Protein AF-A0AAC9IL43-F1 (afdb_monomer_lite)

Sequence (237 aa):
MVLDKKISIGHFVYTTIIALLIITFTLVFAFGGNRDAGNQVNVMATGISIILAVIAILMTLVDVAGQRQSIIDIKETADKLMENQKASDEALEKTIETLDFLSNFREEMLASVSEFKDMTEENLKQLLDKEKIEKDDLATVLKEIQSKTTQLDSKLKITPNNIINKSNPNIYKRWIMNNYPDRINGSIELTEFRDRLKQSYSHHIISHFIKFLDRNGFIYEENGIEYVDINSAREFE

pLDDT: mean 76.14, std 12.05, range [34.59, 95.56]

Foldseek 3Di:
DDPPPPCPPVNVVVVVVVVVVVVVVVCCVVPVVPPCSVVVVVVVVVVVVVVVVVVVVVVVVVVVVVVVVVVVVVVVVVVVVVVVVVVVVVVVVVVVVVVVVVVVLVVVLVVLVVVLVVVLVVLVVVQVPDPDRDPVSVVVSVVVNVVVVVVSVVVVPPPCVVVLLPPPLVVLLVVLCVVCVDVPVDWDFPVVVLVVCVVPDDPVNSVSSVVVQVVVVQWDDDPNTITGNSPVSNPDD

Secondary structure (DSSP, 8-state):
--------HHHHHHHHHHHHHHHHHHHHHHHTT-TTHHHHHHHHHHHHHHHHHHHHHHHHHHHHHHHHHHHHHHHHHHHHHHHHHHHHHHHHHHHHHHHHHHHHHHHHHHHHHHHHHHHHHHHHHHHHT-SS--HHHHHHHHHHHHHHHHHHHHHHT--HHHHHHT--HHHHHHHHHHH--S--SS-EEHHHHHHHHHHHS-HHHHHHHHHHHHHTT-EEEETTEEEE-HHHHHH--

Organism: NCBI:txid1178537

Radius of gyration: 43.07 Å; chains: 1; bounding box: 88×58×125 Å

Structure (mmCIF, N/CA/C/O backbone):
data_AF-A0AAC9IL43-F1
#
_entry.id   AF-A0AAC9IL43-F1
#
loop_
_atom_site.group_PDB
_atom_site.id
_atom_site.type_symbol
_atom_site.label_atom_id
_atom_site.label_alt_id
_atom_site.label_comp_id
_atom_site.label_asym_id
_atom_site.label_entity_id
_atom_site.label_seq_id
_atom_site.pdbx_PDB_ins_code
_atom_site.Cartn_x
_atom_site.Cartn_y
_atom_site.Cartn_z
_atom_site.occupancy
_atom_site.B_iso_or_equiv
_atom_site.auth_seq_id
_atom_site.auth_comp_id
_atom_site.auth_asym_id
_atom_site.auth_atom_id
_atom_site.pdbx_PDB_model_num
ATOM 1 N N . MET A 1 1 ? 56.044 9.259 -9.075 1.00 34.59 1 MET A N 1
ATOM 2 C CA . MET A 1 1 ? 56.111 10.565 -9.762 1.00 34.59 1 MET A CA 1
ATOM 3 C C . MET A 1 1 ? 55.205 10.472 -10.981 1.00 34.59 1 MET A C 1
ATOM 5 O O . MET A 1 1 ? 55.636 10.022 -12.030 1.00 34.59 1 MET A O 1
ATOM 9 N N . 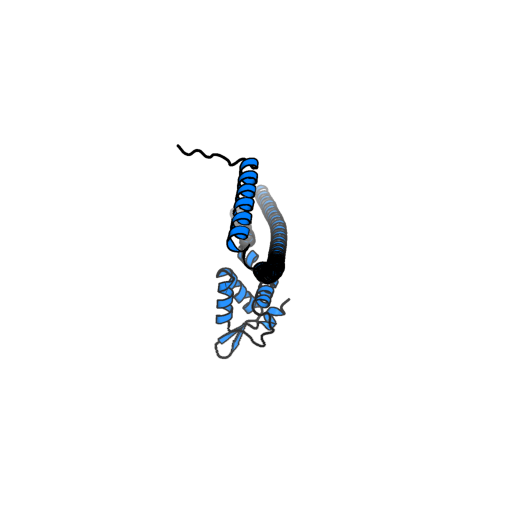VAL A 1 2 ? 53.913 10.741 -10.791 1.00 39.56 2 VAL A N 1
ATOM 10 C CA . VAL A 1 2 ? 52.895 10.645 -11.846 1.00 39.56 2 VAL A CA 1
ATOM 11 C C . VAL A 1 2 ? 52.657 12.071 -12.324 1.00 39.56 2 VAL A C 1
ATOM 13 O O . VAL A 1 2 ? 52.070 12.870 -11.599 1.00 39.56 2 VAL A O 1
ATOM 16 N N . LEU A 1 3 ? 53.213 12.432 -13.484 1.00 43.06 3 LEU A N 1
ATOM 17 C CA . LEU A 1 3 ? 52.884 13.704 -14.122 1.00 43.06 3 LEU A CA 1
ATOM 18 C C . LEU A 1 3 ? 51.519 13.555 -14.788 1.00 43.06 3 LEU A C 1
ATOM 20 O O . LEU A 1 3 ? 51.414 13.130 -15.936 1.00 43.06 3 LEU A O 1
ATOM 24 N N . ASP A 1 4 ? 50.487 13.946 -14.053 1.00 51.12 4 ASP A N 1
ATOM 25 C CA . ASP A 1 4 ? 49.148 14.184 -14.577 1.00 51.12 4 ASP A CA 1
ATOM 26 C C . ASP A 1 4 ? 49.169 15.482 -15.406 1.00 51.12 4 ASP A C 1
ATOM 28 O O . ASP A 1 4 ? 48.757 16.566 -14.980 1.00 51.12 4 ASP A O 1
ATOM 32 N N . LYS A 1 5 ? 49.783 15.416 -16.593 1.00 55.06 5 LYS A N 1
ATOM 33 C CA . LYS A 1 5 ? 49.814 16.543 -17.524 1.00 55.06 5 LYS A CA 1
ATOM 34 C C . LYS A 1 5 ? 48.490 16.552 -18.274 1.00 55.06 5 LYS A C 1
ATOM 36 O O . LYS A 1 5 ? 48.357 15.911 -19.312 1.00 55.06 5 LYS A O 1
ATOM 41 N N . LYS A 1 6 ? 47.518 17.305 -17.747 1.00 62.03 6 LYS A N 1
ATOM 42 C CA . LYS A 1 6 ? 46.296 17.682 -18.470 1.00 62.03 6 LYS A CA 1
ATOM 43 C C . LYS A 1 6 ? 46.703 18.215 -19.845 1.00 62.03 6 LYS A C 1
ATOM 45 O O . LYS A 1 6 ? 47.302 19.287 -19.948 1.00 62.03 6 LYS A O 1
ATOM 50 N N . ILE A 1 7 ? 46.442 17.435 -20.892 1.00 62.16 7 ILE A N 1
ATOM 51 C CA . ILE A 1 7 ? 46.678 17.840 -22.276 1.00 62.16 7 ILE A CA 1
ATOM 52 C C . ILE A 1 7 ? 45.768 19.044 -22.516 1.00 62.16 7 ILE A C 1
ATOM 54 O O . ILE A 1 7 ? 44.550 18.910 -22.595 1.00 62.16 7 ILE A O 1
ATOM 58 N N . SER A 1 8 ? 46.360 20.239 -22.551 1.00 62.44 8 SER A N 1
ATOM 59 C CA . SER A 1 8 ? 45.660 21.460 -22.949 1.00 62.44 8 SER A CA 1
ATOM 60 C C . SER A 1 8 ? 45.003 21.226 -24.310 1.00 62.44 8 SER A C 1
ATOM 62 O O . SER A 1 8 ? 45.629 20.632 -25.189 1.00 62.44 8 SER A O 1
ATOM 64 N N . ILE A 1 9 ? 43.767 21.702 -24.491 1.00 69.44 9 ILE A N 1
ATOM 65 C CA . ILE A 1 9 ? 42.977 21.594 -25.733 1.00 69.44 9 ILE A CA 1
ATOM 66 C C . ILE A 1 9 ? 43.819 21.952 -26.970 1.00 69.44 9 ILE A C 1
ATOM 68 O O . ILE A 1 9 ? 43.694 21.308 -28.009 1.00 69.44 9 ILE A O 1
ATOM 72 N N . GLY A 1 10 ? 44.758 22.897 -26.833 1.00 71.94 10 GLY A N 1
ATOM 73 C CA . GLY A 1 10 ? 45.711 23.241 -27.888 1.00 71.94 10 GLY A CA 1
ATOM 74 C C . GLY A 1 10 ? 46.561 22.056 -28.360 1.00 71.94 10 GLY A C 1
ATOM 75 O O . GLY A 1 10 ? 46.658 21.820 -29.559 1.00 71.94 10 GLY A O 1
ATOM 76 N N . HIS A 1 11 ? 47.129 21.260 -27.450 1.00 79.88 11 HIS A N 1
ATOM 77 C CA . HIS A 1 11 ? 47.933 20.090 -27.816 1.00 79.88 11 HIS A CA 1
ATOM 78 C C . HIS A 1 11 ? 47.101 19.004 -28.506 1.00 79.88 11 HIS A C 1
ATOM 80 O O . HIS A 1 11 ? 47.586 18.407 -29.458 1.00 79.88 11 HIS A O 1
ATOM 86 N N . PHE A 1 12 ? 45.846 18.798 -28.099 1.00 77.62 12 PHE A N 1
ATOM 87 C CA . PHE A 1 12 ? 44.950 17.850 -28.769 1.00 77.62 12 PHE A CA 1
ATOM 88 C C . PHE A 1 12 ? 44.652 18.270 -30.217 1.00 77.62 12 PHE A C 1
ATOM 90 O O . PHE A 1 12 ? 44.729 17.448 -31.132 1.00 77.62 12 PHE A O 1
ATOM 97 N N . VAL A 1 13 ? 44.392 19.562 -30.443 1.00 82.75 13 VAL A N 1
ATOM 98 C CA . VAL A 1 13 ? 44.176 20.117 -31.789 1.00 82.75 13 VAL A CA 1
ATOM 99 C C . VAL A 1 13 ? 45.437 19.977 -32.647 1.00 82.75 13 VAL A C 1
ATOM 101 O O . VAL A 1 13 ? 45.352 19.470 -33.764 1.00 82.75 13 VAL A O 1
ATOM 104 N N . TYR A 1 14 ? 46.617 20.332 -32.124 1.00 84.31 14 TYR A N 1
ATOM 105 C CA . TYR A 1 14 ? 47.880 20.174 -32.857 1.00 84.31 14 TYR A CA 1
ATOM 106 C C . TYR A 1 14 ? 48.180 18.711 -33.199 1.00 84.31 14 TYR A C 1
ATOM 108 O O . TYR A 1 14 ? 48.528 18.412 -34.340 1.00 84.31 14 TYR A O 1
ATOM 116 N N . THR A 1 15 ? 48.004 17.784 -32.253 1.00 84.44 15 THR A N 1
ATOM 117 C CA . THR A 1 15 ? 48.203 16.350 -32.504 1.00 84.44 15 THR A CA 1
ATOM 118 C C . THR A 1 15 ? 47.224 15.821 -33.552 1.00 84.44 15 THR A C 1
ATOM 120 O O . THR A 1 15 ? 47.628 15.044 -34.414 1.00 84.44 15 THR A O 1
ATOM 123 N N . THR A 1 16 ? 45.972 16.287 -33.546 1.00 86.75 16 THR A N 1
ATOM 124 C CA . THR A 1 16 ? 44.961 15.895 -34.541 1.00 86.75 16 THR A CA 1
ATOM 125 C C . THR A 1 16 ? 45.316 16.395 -35.942 1.00 86.75 16 THR A C 1
ATOM 127 O O . THR A 1 16 ? 45.232 15.633 -36.902 1.00 86.75 16 THR A O 1
ATOM 130 N N . ILE A 1 17 ? 45.771 17.646 -36.073 1.00 88.00 17 ILE A N 1
ATOM 131 C CA . ILE A 1 17 ? 46.195 18.219 -37.362 1.00 88.00 17 ILE A CA 1
ATOM 132 C C . ILE A 1 17 ? 47.421 17.478 -37.913 1.00 88.00 17 ILE A C 1
ATOM 134 O O . ILE A 1 17 ? 47.456 17.142 -39.096 1.00 88.00 17 ILE A O 1
ATOM 138 N N . ILE A 1 18 ? 48.410 17.185 -37.062 1.00 87.94 18 ILE A N 1
ATOM 139 C CA . ILE A 1 18 ? 49.612 16.438 -37.459 1.00 87.94 18 ILE A CA 1
ATOM 140 C C . ILE A 1 18 ? 49.242 15.014 -37.893 1.00 87.94 18 ILE A C 1
ATOM 142 O O . ILE A 1 18 ? 49.722 14.548 -38.924 1.00 87.94 18 ILE A O 1
ATOM 146 N N . ALA A 1 19 ? 48.354 14.336 -37.160 1.00 86.94 19 ALA A N 1
ATOM 147 C CA . ALA A 1 19 ? 47.869 13.012 -37.539 1.00 86.94 19 ALA A CA 1
ATOM 148 C C . ALA A 1 19 ? 47.132 13.035 -38.890 1.00 86.94 19 ALA A C 1
ATOM 150 O O . ALA A 1 19 ? 47.386 12.179 -39.734 1.00 86.94 19 ALA A O 1
ATOM 151 N N . LEU A 1 20 ? 46.285 14.042 -39.131 1.00 88.81 20 LEU A N 1
ATOM 152 C CA . LEU A 1 20 ? 45.605 14.234 -40.416 1.00 88.81 20 LEU A CA 1
ATOM 153 C C . LEU A 1 20 ? 46.593 14.429 -41.569 1.00 88.81 20 LEU A C 1
ATOM 155 O O . LEU A 1 20 ? 46.424 13.808 -42.615 1.00 88.81 20 LEU A O 1
ATOM 159 N N . LEU A 1 21 ? 47.634 15.243 -41.376 1.00 88.56 21 LEU A N 1
ATOM 160 C CA . LEU A 1 21 ? 48.686 15.448 -42.376 1.00 88.56 21 LEU A CA 1
ATOM 161 C C . LEU A 1 21 ? 49.473 14.168 -42.672 1.00 88.56 21 LEU A C 1
ATOM 163 O O . LEU A 1 21 ? 49.783 13.896 -43.829 1.00 88.56 21 LEU A O 1
ATOM 167 N N . ILE A 1 22 ? 49.782 13.366 -41.651 1.00 90.06 22 ILE A N 1
ATOM 168 C CA . ILE A 1 22 ? 50.472 12.085 -41.842 1.00 90.06 22 ILE A CA 1
ATOM 169 C C . ILE A 1 22 ? 49.582 11.123 -42.634 1.00 90.06 22 ILE A C 1
ATOM 171 O O . ILE A 1 22 ? 50.043 10.531 -43.606 1.00 90.06 22 ILE A O 1
ATOM 175 N N . ILE A 1 23 ? 48.301 11.009 -42.276 1.00 87.38 23 ILE A N 1
ATOM 176 C CA . ILE A 1 23 ? 47.352 10.116 -42.952 1.00 87.38 23 ILE A CA 1
ATOM 177 C C . ILE A 1 23 ? 47.173 10.510 -44.422 1.00 87.38 23 ILE A C 1
ATOM 179 O O . ILE A 1 23 ? 47.240 9.642 -45.295 1.00 87.38 23 ILE A O 1
ATOM 183 N N . THR A 1 24 ? 46.984 11.799 -44.724 1.00 82.88 24 THR A N 1
ATOM 184 C CA . THR A 1 24 ? 46.846 12.262 -46.115 1.00 82.88 24 THR A CA 1
ATOM 185 C C . THR A 1 24 ? 48.121 12.029 -46.915 1.00 82.88 24 THR A C 1
ATOM 187 O O . THR A 1 24 ? 48.045 11.572 -48.054 1.00 82.88 24 THR A O 1
ATOM 190 N N . PHE A 1 25 ? 49.293 12.250 -46.316 1.00 84.06 25 PHE A N 1
ATOM 191 C CA . PHE A 1 25 ? 50.572 11.978 -46.965 1.00 84.06 25 PHE A CA 1
ATOM 192 C C . PHE A 1 25 ? 50.767 10.482 -47.255 1.00 84.06 25 PHE A C 1
ATOM 194 O O . PHE A 1 25 ? 51.147 10.113 -48.366 1.00 84.06 25 PHE A O 1
ATOM 201 N N . THR A 1 26 ? 50.444 9.604 -46.300 1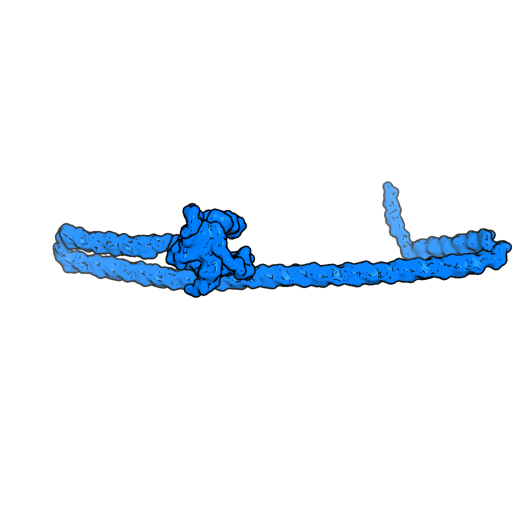.00 82.06 26 THR A N 1
ATOM 202 C CA . THR A 1 26 ? 50.501 8.146 -46.489 1.00 82.06 26 THR A CA 1
ATOM 203 C C . THR A 1 26 ? 49.516 7.669 -47.557 1.00 82.06 26 THR A C 1
ATOM 205 O O . THR A 1 26 ? 49.876 6.823 -48.371 1.00 82.06 26 THR A O 1
ATOM 208 N N . LEU A 1 27 ? 48.304 8.230 -47.608 1.00 77.25 27 LEU A N 1
ATOM 209 C CA . LEU A 1 27 ? 47.310 7.921 -48.641 1.00 77.25 27 LEU A CA 1
ATOM 210 C C . LEU A 1 27 ? 47.798 8.315 -50.039 1.00 77.25 27 LEU A C 1
ATOM 212 O O . LEU A 1 27 ? 47.694 7.515 -50.966 1.00 77.25 27 LEU A O 1
ATOM 216 N N . VAL A 1 28 ? 48.371 9.512 -50.194 1.00 78.56 28 VAL A N 1
ATOM 217 C CA . VAL A 1 28 ? 48.938 9.964 -51.475 1.00 78.56 28 VAL A CA 1
ATOM 218 C C . VAL A 1 28 ? 50.125 9.092 -51.884 1.00 78.56 28 VAL A C 1
ATOM 220 O O . VAL A 1 28 ? 50.226 8.717 -53.048 1.00 78.56 28 VAL A O 1
ATOM 223 N N . PHE A 1 29 ? 50.990 8.711 -50.943 1.00 79.69 29 PHE A N 1
ATOM 224 C CA . PHE A 1 29 ? 52.122 7.830 -51.231 1.00 79.69 29 PHE A CA 1
ATOM 225 C C . PHE A 1 29 ? 51.681 6.412 -51.632 1.00 79.69 29 PHE A C 1
ATOM 227 O O . PHE A 1 29 ? 52.220 5.844 -52.578 1.00 79.69 29 PHE A O 1
ATOM 234 N N . ALA A 1 30 ? 50.683 5.846 -50.949 1.00 77.75 30 ALA A N 1
ATOM 235 C CA . ALA A 1 30 ? 50.203 4.488 -51.201 1.00 77.75 30 ALA A CA 1
ATOM 236 C C . ALA A 1 30 ? 49.324 4.373 -52.460 1.00 77.75 30 ALA A C 1
ATOM 238 O O . ALA A 1 30 ? 49.385 3.365 -53.161 1.00 77.75 30 ALA A O 1
ATOM 239 N N . PHE A 1 31 ? 48.509 5.390 -52.757 1.00 73.69 31 PHE A N 1
ATOM 240 C CA . PHE A 1 31 ? 47.487 5.324 -53.807 1.00 73.69 31 PHE A CA 1
ATOM 241 C C . PHE A 1 31 ? 47.717 6.281 -54.986 1.00 73.69 31 PHE A C 1
ATOM 243 O O . PHE A 1 31 ? 47.075 6.118 -56.022 1.00 73.69 31 PHE A O 1
ATOM 250 N N . GLY A 1 32 ? 48.643 7.241 -54.885 1.00 68.88 32 GLY A N 1
ATOM 251 C CA . GLY A 1 32 ? 48.860 8.287 -55.897 1.00 68.88 32 GLY A CA 1
ATOM 252 C C . GLY A 1 32 ? 49.341 7.788 -57.264 1.00 68.88 32 GLY A C 1
ATOM 253 O O . GLY A 1 32 ? 49.205 8.502 -58.254 1.00 68.88 32 GLY A O 1
ATOM 254 N N . GLY A 1 33 ? 49.864 6.561 -57.344 1.00 70.81 33 GLY A N 1
ATOM 255 C CA . GLY A 1 33 ? 50.275 5.928 -58.603 1.00 70.81 33 GLY A CA 1
ATOM 256 C C . GLY A 1 33 ? 49.175 5.137 -59.324 1.00 70.81 33 GLY A C 1
ATOM 257 O O . GLY A 1 33 ? 49.387 4.711 -60.458 1.00 70.81 33 GLY A O 1
ATOM 258 N N . ASN A 1 34 ? 48.014 4.914 -58.699 1.00 74.62 34 ASN A N 1
ATOM 259 C CA . ASN A 1 34 ? 46.966 4.045 -59.235 1.00 74.62 34 ASN A CA 1
ATOM 260 C C . ASN A 1 34 ? 45.776 4.870 -59.761 1.00 74.62 34 ASN A C 1
ATOM 262 O O . ASN A 1 34 ? 45.069 5.514 -58.985 1.00 74.62 34 ASN A O 1
ATOM 266 N N . ARG A 1 35 ? 45.528 4.829 -61.082 1.00 73.19 35 ARG A N 1
ATOM 267 C CA . ARG A 1 35 ? 44.441 5.587 -61.744 1.00 73.19 35 ARG A CA 1
ATOM 268 C C . ARG A 1 35 ? 43.044 5.227 -61.223 1.00 73.19 35 ARG A C 1
ATOM 270 O O . ARG A 1 35 ? 42.168 6.085 -61.261 1.00 73.19 35 ARG A O 1
ATOM 277 N N . ASP A 1 36 ? 42.855 4.021 -60.686 1.00 76.38 36 ASP A N 1
ATOM 278 C CA . ASP A 1 36 ? 41.554 3.546 -60.195 1.00 76.38 36 ASP A CA 1
ATOM 279 C C . ASP A 1 36 ? 41.341 3.764 -58.689 1.00 76.38 36 ASP A C 1
ATOM 281 O O . ASP A 1 36 ? 40.237 3.550 -58.180 1.00 76.38 36 ASP A O 1
ATOM 285 N N . ALA A 1 37 ? 42.360 4.231 -57.957 1.00 76.00 37 ALA A N 1
ATOM 286 C CA . ALA A 1 37 ? 42.267 4.408 -56.509 1.00 76.00 37 ALA A CA 1
ATOM 287 C C . ALA A 1 37 ? 41.199 5.434 -56.103 1.00 76.00 37 ALA A C 1
ATOM 289 O O . ALA A 1 37 ? 40.466 5.211 -55.143 1.00 76.00 37 ALA A O 1
ATOM 290 N N . GLY A 1 38 ? 41.048 6.525 -56.862 1.00 74.44 38 GLY A N 1
ATOM 291 C CA . GLY A 1 38 ? 40.003 7.521 -56.605 1.00 74.44 38 GLY A CA 1
ATOM 292 C C . GLY A 1 38 ? 38.590 6.940 -56.726 1.00 74.44 38 GLY A C 1
ATOM 293 O O . GLY A 1 38 ? 37.723 7.244 -55.908 1.00 74.44 38 GLY A O 1
ATOM 294 N N . ASN A 1 39 ? 38.371 6.048 -57.696 1.00 78.62 39 ASN A N 1
ATOM 295 C CA . ASN A 1 39 ? 37.077 5.400 -57.892 1.00 78.62 39 ASN A CA 1
ATOM 296 C C . ASN A 1 39 ? 36.778 4.395 -56.764 1.00 78.62 39 ASN A C 1
ATOM 298 O O . ASN A 1 39 ? 35.684 4.394 -56.206 1.00 78.62 39 ASN A O 1
ATOM 302 N N . GLN A 1 40 ? 37.773 3.600 -56.354 1.00 79.19 40 GLN A N 1
ATOM 303 C CA . GLN A 1 40 ? 37.631 2.655 -55.238 1.00 79.19 40 GLN A CA 1
ATOM 304 C C . GLN A 1 40 ? 37.375 3.361 -53.899 1.00 79.19 40 GLN A C 1
ATOM 306 O O . GLN A 1 40 ? 36.522 2.924 -53.128 1.00 79.19 40 GLN A O 1
ATOM 311 N N . VAL A 1 41 ? 38.056 4.481 -53.637 1.00 81.62 41 VAL A N 1
ATOM 312 C CA . VAL A 1 41 ? 37.830 5.293 -52.431 1.00 81.62 41 VAL A CA 1
ATOM 313 C C . VAL A 1 41 ? 36.430 5.908 -52.433 1.00 81.62 41 VAL A C 1
ATOM 315 O O . VAL A 1 41 ? 35.772 5.891 -51.397 1.00 81.62 41 VAL A O 1
ATOM 318 N N . ASN A 1 42 ? 35.932 6.387 -53.577 1.00 80.75 42 ASN A N 1
ATOM 319 C CA . ASN A 1 42 ? 34.582 6.950 -53.672 1.00 80.75 42 ASN A CA 1
ATOM 320 C C . ASN A 1 42 ? 33.486 5.889 -53.431 1.00 80.75 42 ASN A C 1
ATOM 322 O O . ASN A 1 42 ? 32.510 6.131 -52.714 1.00 80.75 42 ASN A O 1
ATOM 326 N N . VAL A 1 43 ? 33.674 4.675 -53.960 1.00 82.94 43 VAL A N 1
ATOM 327 C CA . VAL A 1 43 ? 32.768 3.541 -53.710 1.00 82.94 43 VAL A CA 1
ATOM 328 C C . VAL A 1 43 ? 32.818 3.107 -52.241 1.00 82.94 43 VAL A C 1
ATOM 330 O O . VAL A 1 43 ? 31.768 2.914 -51.628 1.00 82.94 43 VAL A O 1
ATOM 333 N N . MET A 1 44 ? 34.008 3.023 -51.633 1.00 84.69 44 MET A N 1
ATOM 334 C CA . MET A 1 44 ? 34.140 2.729 -50.199 1.00 84.69 44 MET A CA 1
ATOM 335 C C . MET A 1 44 ? 33.516 3.818 -49.320 1.00 84.69 44 MET A C 1
ATOM 337 O O . MET A 1 44 ? 32.827 3.492 -48.357 1.00 84.69 44 MET A O 1
ATOM 341 N N . ALA A 1 45 ? 33.692 5.096 -49.663 1.00 85.44 45 ALA A N 1
ATOM 342 C CA . ALA A 1 45 ? 33.072 6.210 -48.948 1.00 85.44 45 ALA A CA 1
ATOM 343 C C . ALA A 1 45 ? 31.539 6.127 -48.998 1.00 85.44 45 ALA A C 1
ATOM 345 O O . ALA A 1 45 ? 30.874 6.307 -47.977 1.00 85.44 45 ALA A O 1
ATOM 346 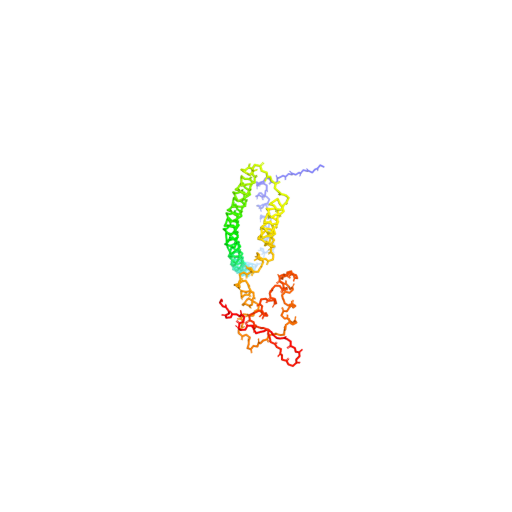N N . THR A 1 46 ? 30.983 5.769 -50.157 1.00 85.31 46 THR A N 1
ATOM 347 C CA . THR A 1 46 ? 29.542 5.536 -50.322 1.00 85.31 46 THR A CA 1
ATOM 348 C C . THR A 1 46 ? 29.070 4.353 -49.467 1.00 85.31 46 THR A C 1
ATOM 350 O O . THR A 1 46 ? 28.067 4.465 -48.764 1.00 85.31 46 THR A O 1
ATOM 353 N N . GLY A 1 47 ? 29.819 3.245 -49.446 1.00 86.12 47 GLY A N 1
ATOM 354 C CA . GLY A 1 47 ? 29.510 2.081 -48.606 1.00 86.12 47 GLY A CA 1
ATOM 355 C C . GLY A 1 47 ? 29.529 2.397 -47.106 1.00 86.12 47 GLY A C 1
ATOM 356 O O . GLY A 1 47 ? 28.594 2.048 -46.387 1.00 86.12 47 GLY A O 1
ATOM 357 N N . ILE A 1 48 ? 30.550 3.120 -46.636 1.00 91.31 48 ILE A N 1
ATOM 358 C CA . ILE A 1 48 ? 30.656 3.557 -45.235 1.00 91.31 48 ILE A CA 1
ATOM 359 C C . ILE A 1 48 ? 29.513 4.518 -44.878 1.00 91.31 48 ILE A C 1
ATOM 361 O O . ILE A 1 48 ? 28.933 4.400 -43.800 1.00 91.31 48 ILE A O 1
ATOM 365 N N . SER A 1 49 ? 29.142 5.432 -45.780 1.00 93.00 49 SER A N 1
ATOM 366 C CA . SER A 1 49 ? 28.034 6.371 -45.562 1.00 93.00 49 SER A CA 1
ATOM 367 C C . SER A 1 49 ? 26.692 5.655 -45.378 1.00 93.00 49 SER A C 1
ATOM 369 O O . SER A 1 49 ? 25.949 5.993 -44.456 1.00 93.00 49 SER A O 1
ATOM 371 N N . ILE A 1 50 ? 26.411 4.623 -46.181 1.00 92.00 50 ILE A N 1
ATOM 372 C CA . ILE A 1 50 ? 25.195 3.808 -46.039 1.00 92.00 50 ILE A CA 1
ATOM 373 C C . ILE A 1 50 ? 25.183 3.089 -44.685 1.00 92.00 50 ILE A C 1
ATOM 375 O O . ILE A 1 50 ? 24.171 3.115 -43.987 1.00 92.00 50 ILE A O 1
ATOM 379 N N . ILE A 1 51 ? 26.305 2.488 -44.280 1.00 93.19 51 ILE A N 1
ATOM 380 C CA . ILE A 1 51 ? 26.405 1.788 -42.991 1.00 93.19 51 ILE A CA 1
ATOM 381 C C . ILE A 1 51 ? 26.163 2.757 -41.826 1.00 93.19 51 ILE A C 1
ATOM 383 O O . ILE A 1 51 ? 25.388 2.448 -40.921 1.00 93.19 51 ILE A O 1
ATOM 387 N N . LEU A 1 52 ? 26.771 3.945 -41.861 1.00 92.12 52 LEU A N 1
ATOM 388 C CA . LEU A 1 52 ? 26.567 4.967 -40.831 1.00 92.12 52 LEU A CA 1
ATOM 389 C C . LEU A 1 52 ? 25.116 5.459 -40.780 1.00 92.12 52 LEU A C 1
ATOM 391 O O . LEU A 1 52 ? 24.579 5.641 -39.689 1.00 92.12 52 LEU A O 1
ATOM 395 N N . ALA A 1 53 ? 24.461 5.621 -41.932 1.00 95.56 53 ALA A N 1
ATOM 396 C CA . ALA A 1 53 ? 23.049 5.988 -41.989 1.00 95.56 53 ALA A CA 1
ATOM 397 C C . ALA A 1 53 ? 22.153 4.912 -41.352 1.00 95.56 53 ALA A C 1
ATOM 399 O O . ALA A 1 53 ? 21.251 5.240 -40.583 1.00 95.56 53 ALA A O 1
ATOM 400 N N . VAL A 1 54 ? 22.429 3.629 -41.607 1.00 95.56 54 VAL A N 1
ATOM 401 C CA . VAL A 1 54 ? 21.693 2.517 -40.984 1.00 95.56 54 VAL A CA 1
ATOM 402 C C . VAL A 1 54 ? 21.894 2.501 -39.469 1.00 95.56 54 VAL A C 1
ATOM 404 O O . VAL A 1 54 ? 20.917 2.380 -38.735 1.00 95.56 54 VAL A O 1
ATOM 407 N N . ILE A 1 55 ? 23.128 2.674 -38.984 1.00 93.94 55 ILE A N 1
ATOM 408 C CA . ILE A 1 55 ? 23.409 2.737 -37.540 1.00 93.94 55 ILE A CA 1
ATOM 409 C C . ILE A 1 55 ? 22.660 3.906 -36.891 1.00 93.94 55 ILE A C 1
ATOM 411 O O . ILE A 1 55 ? 22.067 3.729 -35.830 1.00 93.94 55 ILE A O 1
ATOM 415 N N . ALA A 1 56 ? 22.635 5.076 -37.537 1.00 95.56 56 ALA A N 1
ATOM 416 C CA . ALA A 1 56 ? 21.901 6.232 -37.034 1.00 95.56 56 ALA A CA 1
ATOM 417 C C . ALA A 1 56 ? 20.395 5.943 -36.919 1.00 95.56 56 ALA A C 1
ATOM 419 O O . ALA A 1 56 ? 19.801 6.202 -35.875 1.00 95.56 56 ALA A O 1
ATOM 420 N N . ILE A 1 57 ? 19.789 5.337 -37.947 1.00 94.56 57 ILE A N 1
ATOM 421 C CA . ILE A 1 57 ? 18.373 4.940 -37.913 1.00 94.56 57 ILE A CA 1
ATOM 422 C C . ILE A 1 57 ? 18.123 3.937 -36.778 1.00 94.56 57 ILE A C 1
ATOM 424 O O . ILE A 1 57 ? 17.192 4.117 -35.993 1.00 94.56 57 ILE A O 1
ATOM 428 N N . LEU A 1 58 ? 18.965 2.910 -36.639 1.00 93.06 58 LEU A N 1
ATOM 429 C CA . LEU A 1 58 ? 18.838 1.920 -35.566 1.00 93.06 58 LEU A CA 1
ATOM 430 C C . LEU A 1 58 ? 18.930 2.557 -34.176 1.00 93.06 58 LEU A C 1
ATOM 432 O O . LEU A 1 58 ? 18.113 2.236 -33.317 1.00 93.06 58 LEU A O 1
ATOM 436 N N . MET A 1 59 ? 19.866 3.485 -33.965 1.00 93.19 59 MET A N 1
ATOM 437 C CA . MET A 1 59 ? 19.999 4.200 -32.694 1.00 93.19 59 MET A CA 1
ATOM 438 C C . MET A 1 59 ? 18.726 4.990 -32.371 1.00 93.19 59 MET A C 1
ATOM 440 O O . MET A 1 59 ? 18.187 4.857 -31.277 1.00 93.19 59 MET A O 1
ATOM 444 N N . THR A 1 60 ? 18.167 5.708 -33.351 1.00 94.12 60 THR A N 1
ATOM 445 C CA . THR A 1 60 ? 16.903 6.438 -33.149 1.00 94.12 60 THR A CA 1
ATOM 446 C C . THR A 1 60 ? 15.720 5.514 -32.851 1.00 94.12 60 THR A C 1
ATOM 448 O O . THR A 1 60 ? 14.873 5.853 -32.030 1.00 94.12 60 THR A O 1
ATOM 451 N N . LEU A 1 61 ? 15.658 4.326 -33.463 1.00 91.56 61 LEU A N 1
ATOM 452 C CA . LEU A 1 61 ? 14.607 3.343 -33.184 1.00 91.56 61 LEU A CA 1
ATOM 453 C C . LEU A 1 61 ? 14.721 2.761 -31.772 1.00 91.56 61 LEU A C 1
ATOM 455 O O . LEU A 1 61 ? 13.702 2.609 -31.098 1.00 91.56 61 LEU A O 1
ATOM 459 N N . VAL A 1 62 ? 15.940 2.451 -31.323 1.00 90.69 62 VAL A N 1
ATOM 460 C CA . VAL A 1 62 ? 16.191 1.962 -29.959 1.00 90.69 62 VAL A CA 1
ATOM 461 C C . VAL A 1 62 ? 15.813 3.026 -28.934 1.00 90.69 62 VAL A C 1
ATOM 463 O O . VAL A 1 62 ? 15.122 2.708 -27.969 1.00 90.69 62 VAL A O 1
ATOM 466 N N . ASP A 1 63 ? 16.172 4.287 -29.174 1.00 92.12 63 ASP A N 1
ATOM 467 C CA . ASP A 1 63 ? 15.816 5.389 -28.279 1.00 92.12 63 ASP A CA 1
ATOM 468 C C . ASP A 1 63 ? 14.294 5.587 -28.197 1.00 92.12 63 ASP A C 1
ATOM 470 O O . ASP A 1 63 ? 13.741 5.717 -27.103 1.00 92.12 63 ASP A O 1
ATOM 474 N N . VAL A 1 64 ? 13.587 5.542 -29.333 1.00 89.94 64 VAL A N 1
ATOM 475 C CA . VAL A 1 64 ? 12.116 5.642 -29.366 1.00 89.94 64 VAL A CA 1
ATOM 476 C C . VAL A 1 64 ? 11.459 4.455 -28.653 1.00 89.94 64 VAL A C 1
ATOM 478 O O . VAL A 1 64 ? 10.488 4.637 -27.915 1.00 89.94 64 VAL A O 1
ATOM 481 N N . ALA A 1 65 ? 11.983 3.239 -28.829 1.00 84.38 65 ALA A N 1
ATOM 482 C CA . ALA A 1 65 ? 11.492 2.058 -28.123 1.00 84.38 65 ALA A CA 1
ATOM 483 C C . ALA A 1 65 ? 11.734 2.156 -26.607 1.00 84.38 65 ALA A C 1
ATOM 485 O O . ALA A 1 65 ? 10.829 1.858 -25.826 1.00 84.38 65 ALA A O 1
ATOM 486 N N . GLY A 1 66 ? 12.910 2.638 -26.194 1.00 83.06 66 GLY A N 1
ATOM 487 C CA . GLY A 1 66 ? 13.249 2.885 -24.794 1.00 83.06 66 GLY A CA 1
ATOM 488 C C . GLY A 1 66 ? 12.312 3.902 -24.144 1.00 83.06 66 GLY A C 1
ATOM 489 O O . GLY A 1 66 ? 11.747 3.627 -23.087 1.00 83.06 66 GLY A O 1
ATOM 490 N N . GLN A 1 67 ? 12.051 5.029 -24.815 1.00 84.69 67 GLN A N 1
ATOM 491 C CA . GLN A 1 67 ? 11.090 6.032 -24.338 1.00 84.69 67 GLN A CA 1
ATOM 492 C C . GLN A 1 67 ? 9.678 5.455 -24.194 1.00 84.69 67 GLN A C 1
ATOM 494 O O . GLN A 1 67 ? 9.004 5.708 -23.195 1.00 84.69 67 GLN A O 1
ATOM 499 N N . ARG A 1 68 ? 9.227 4.648 -25.163 1.00 87.94 68 ARG A N 1
ATOM 500 C CA . ARG A 1 68 ? 7.910 4.002 -25.097 1.00 87.94 68 ARG A CA 1
ATOM 501 C C . ARG A 1 68 ? 7.800 3.054 -23.903 1.00 87.94 68 ARG A C 1
ATOM 503 O O . ARG A 1 68 ? 6.763 3.061 -23.245 1.00 87.94 68 ARG A O 1
ATOM 510 N N . GLN A 1 69 ? 8.844 2.277 -23.614 1.00 86.25 69 GLN A N 1
ATOM 511 C CA . GLN A 1 69 ? 8.860 1.391 -22.451 1.00 86.25 69 GLN A CA 1
ATOM 512 C C . GLN A 1 69 ? 8.805 2.189 -21.144 1.00 86.25 69 GLN A C 1
ATOM 514 O O . GLN A 1 69 ? 7.965 1.904 -20.299 1.00 86.25 69 GLN A O 1
ATOM 519 N N . SER A 1 70 ? 9.599 3.256 -21.013 1.00 83.69 70 SER A N 1
ATOM 520 C CA . SER A 1 70 ? 9.553 4.113 -19.822 1.00 83.69 70 SER A CA 1
ATOM 521 C C . SER A 1 70 ? 8.176 4.743 -19.592 1.00 83.69 70 SER A C 1
ATOM 523 O O . SER A 1 70 ? 7.744 4.857 -18.450 1.00 83.69 70 SER A O 1
ATOM 525 N N . ILE A 1 71 ? 7.451 5.123 -20.652 1.00 86.19 71 ILE A N 1
ATOM 526 C CA . ILE A 1 71 ? 6.071 5.626 -20.525 1.00 86.19 71 ILE A CA 1
ATOM 527 C C . ILE A 1 71 ? 5.132 4.540 -19.983 1.00 86.19 71 ILE A C 1
ATOM 529 O O . ILE A 1 71 ? 4.271 4.838 -19.155 1.00 86.19 71 ILE A O 1
ATOM 533 N N . ILE A 1 72 ? 5.285 3.293 -20.436 1.00 91.25 72 ILE A N 1
ATOM 534 C CA . ILE A 1 72 ? 4.482 2.163 -19.952 1.00 91.25 72 ILE A CA 1
ATOM 535 C C . ILE A 1 72 ? 4.767 1.912 -18.468 1.00 91.25 72 ILE A C 1
ATOM 537 O O . ILE A 1 72 ? 3.826 1.832 -17.681 1.00 91.25 72 ILE A O 1
ATOM 541 N N . ASP A 1 73 ? 6.039 1.885 -18.074 1.00 87.62 73 ASP A N 1
ATOM 542 C CA . ASP A 1 73 ? 6.442 1.646 -16.685 1.00 87.62 73 ASP A CA 1
ATOM 543 C C . ASP A 1 73 ? 5.962 2.776 -15.752 1.00 87.62 73 ASP A C 1
ATOM 545 O O . ASP A 1 73 ? 5.484 2.526 -14.642 1.00 87.62 73 ASP A O 1
ATOM 549 N N . ILE A 1 74 ? 6.025 4.035 -16.211 1.00 86.38 74 ILE A N 1
ATOM 550 C CA . ILE A 1 74 ? 5.477 5.192 -15.484 1.00 86.38 74 ILE A CA 1
ATOM 551 C C . ILE A 1 74 ? 3.967 5.053 -15.316 1.00 86.38 74 ILE A C 1
ATOM 553 O O . ILE A 1 74 ? 3.454 5.316 -14.230 1.00 86.38 74 ILE A O 1
ATOM 557 N N . LYS A 1 75 ? 3.254 4.636 -16.367 1.00 89.44 75 LYS A N 1
ATOM 558 C CA . LYS A 1 75 ? 1.805 4.438 -16.304 1.00 89.44 75 LYS A CA 1
ATOM 559 C C . LYS A 1 75 ? 1.440 3.356 -15.288 1.00 89.44 75 LYS A C 1
ATOM 561 O O . LYS A 1 75 ? 0.598 3.599 -14.436 1.00 89.44 75 LYS A O 1
ATOM 566 N N . GLU A 1 76 ? 2.110 2.208 -15.326 1.00 90.38 76 GLU A N 1
ATOM 567 C CA . GLU A 1 76 ? 1.871 1.125 -14.366 1.00 90.38 76 GLU A CA 1
ATOM 568 C C . GLU A 1 76 ? 2.172 1.566 -12.925 1.00 90.38 76 GLU A C 1
ATOM 570 O O . GLU A 1 76 ? 1.427 1.258 -11.995 1.00 90.38 76 GLU A O 1
ATOM 575 N N . THR A 1 77 ? 3.248 2.332 -12.734 1.00 88.12 77 THR A N 1
ATOM 576 C CA . THR A 1 77 ? 3.598 2.886 -11.421 1.00 88.12 77 THR A CA 1
ATOM 577 C C . THR A 1 77 ? 2.552 3.898 -10.946 1.00 88.12 77 THR A C 1
ATOM 579 O O . THR A 1 77 ? 2.188 3.886 -9.772 1.00 88.12 77 THR A O 1
ATOM 582 N N . ALA A 1 78 ? 2.030 4.744 -11.838 1.00 82.75 78 ALA A N 1
ATOM 583 C CA . ALA A 1 78 ? 0.961 5.690 -11.526 1.00 82.75 78 ALA A CA 1
ATOM 584 C C . ALA A 1 78 ? -0.349 4.976 -11.157 1.00 82.75 78 ALA A C 1
ATOM 586 O O . ALA A 1 78 ? -0.980 5.352 -10.170 1.00 82.75 78 ALA A O 1
ATOM 587 N N . ASP A 1 79 ? -0.712 3.916 -11.881 1.00 87.44 79 ASP A N 1
ATOM 588 C CA . ASP A 1 79 ? -1.896 3.104 -11.584 1.00 87.44 79 ASP A CA 1
ATOM 589 C C . ASP A 1 79 ? -1.767 2.436 -10.199 1.00 87.44 79 ASP A C 1
ATOM 591 O O . ASP A 1 79 ? -2.673 2.538 -9.369 1.00 87.44 79 ASP A O 1
ATOM 595 N N . LYS A 1 80 ? -0.598 1.855 -9.883 1.00 87.75 80 LYS A N 1
ATOM 596 C CA . LYS A 1 80 ? -0.296 1.298 -8.548 1.00 87.75 80 LYS A CA 1
ATOM 597 C C . LYS A 1 80 ? -0.326 2.356 -7.444 1.00 87.75 80 LYS A C 1
ATOM 599 O O . LYS A 1 80 ? -0.795 2.093 -6.337 1.00 87.75 80 LYS A O 1
ATOM 604 N N . LEU A 1 81 ? 0.182 3.558 -7.719 1.00 81.62 81 LEU A N 1
ATOM 605 C CA . LEU A 1 81 ? 0.126 4.681 -6.781 1.00 81.62 81 LEU A CA 1
ATOM 606 C C . LEU A 1 81 ? -1.319 5.115 -6.521 1.00 81.62 81 LEU A C 1
ATOM 608 O O . LEU A 1 81 ? -1.672 5.328 -5.365 1.00 81.62 81 LEU A O 1
ATOM 612 N N . MET A 1 82 ? -2.164 5.192 -7.552 1.00 86.31 82 MET A N 1
ATOM 613 C CA . MET A 1 82 ? -3.588 5.501 -7.394 1.00 86.31 82 MET A CA 1
ATOM 614 C C . MET A 1 82 ? -4.328 4.434 -6.582 1.00 86.31 82 MET A C 1
ATOM 616 O O . MET A 1 82 ? -5.154 4.777 -5.737 1.00 86.31 82 MET A O 1
ATOM 620 N N . GLU A 1 83 ? -4.029 3.153 -6.796 1.00 85.94 83 GLU A N 1
ATOM 621 C CA . GLU A 1 83 ? -4.609 2.065 -6.004 1.00 85.94 83 GLU A CA 1
ATOM 622 C C . GLU A 1 83 ? -4.214 2.174 -4.522 1.00 85.94 83 GLU A C 1
ATOM 624 O O . GLU A 1 83 ? -5.075 2.130 -3.640 1.00 85.94 83 GLU A O 1
ATOM 629 N N . ASN A 1 84 ? -2.931 2.421 -4.241 1.00 79.25 84 ASN A N 1
ATOM 630 C CA . ASN A 1 84 ? -2.440 2.641 -2.879 1.00 79.25 84 ASN A CA 1
ATOM 631 C C . ASN A 1 84 ? -3.029 3.902 -2.229 1.00 79.25 84 ASN A C 1
ATOM 633 O O . ASN A 1 84 ? -3.322 3.900 -1.030 1.00 79.25 84 ASN A O 1
ATOM 637 N N . GLN A 1 85 ? -3.217 4.973 -3.005 1.00 76.94 85 GLN A N 1
ATOM 638 C CA . GLN A 1 85 ? -3.872 6.199 -2.549 1.00 76.94 85 GLN A CA 1
ATOM 639 C C . GLN A 1 85 ? -5.311 5.893 -2.122 1.00 76.94 85 GLN A C 1
ATOM 641 O O . GLN A 1 85 ? -5.701 6.217 -1.006 1.00 76.94 85 GLN A O 1
ATOM 646 N N . LYS A 1 86 ? -6.066 5.169 -2.957 1.00 83.00 86 LYS A N 1
ATOM 647 C CA . LYS A 1 86 ? -7.444 4.770 -2.652 1.00 83.00 86 LYS A CA 1
ATOM 648 C C . LYS A 1 86 ? -7.527 3.888 -1.404 1.00 83.00 86 LYS A C 1
ATOM 650 O O . LYS A 1 86 ? -8.391 4.102 -0.561 1.00 83.00 86 LYS A O 1
ATOM 655 N N . ALA A 1 87 ? -6.618 2.924 -1.255 1.00 80.88 87 ALA A N 1
ATOM 656 C CA . ALA A 1 87 ? -6.542 2.101 -0.048 1.00 80.88 87 ALA A CA 1
ATOM 657 C C . ALA A 1 87 ? -6.231 2.936 1.210 1.00 80.88 87 ALA A C 1
ATOM 659 O O . ALA A 1 87 ? -6.764 2.657 2.286 1.00 80.88 87 ALA A O 1
ATOM 660 N N . SER A 1 88 ? -5.399 3.975 1.078 1.00 70.81 88 SER A N 1
ATOM 661 C CA . SER A 1 88 ? -5.096 4.906 2.171 1.00 70.81 88 SER A CA 1
ATOM 662 C C . SER A 1 88 ? -6.304 5.769 2.538 1.00 70.81 88 SER A C 1
ATOM 664 O O . SER A 1 88 ? -6.583 5.933 3.723 1.00 70.81 88 SER A O 1
ATOM 666 N N . ASP A 1 89 ? -7.055 6.256 1.551 1.00 74.50 89 ASP A N 1
ATOM 667 C CA . ASP A 1 89 ? -8.279 7.030 1.778 1.00 74.50 89 ASP A CA 1
ATOM 668 C C . ASP A 1 89 ? -9.350 6.179 2.482 1.00 74.50 89 ASP A C 1
ATOM 670 O O . ASP A 1 89 ? -9.935 6.614 3.472 1.00 74.50 89 ASP A O 1
ATOM 674 N N . GLU A 1 90 ? -9.531 4.921 2.066 1.00 77.75 90 GLU A N 1
ATOM 675 C CA . GLU A 1 90 ? -10.427 3.973 2.747 1.00 77.75 90 GLU A CA 1
ATOM 676 C C . GLU A 1 90 ? -9.983 3.673 4.193 1.00 77.75 90 GLU A C 1
ATOM 678 O O . GLU A 1 90 ? -10.814 3.459 5.081 1.00 77.75 90 GLU A O 1
ATOM 683 N N . ALA A 1 91 ? -8.674 3.628 4.456 1.00 70.75 91 ALA A N 1
ATOM 684 C CA . ALA A 1 91 ? -8.145 3.447 5.807 1.00 70.75 91 ALA A CA 1
ATOM 685 C C . ALA A 1 91 ? -8.362 4.694 6.681 1.00 70.75 91 ALA A C 1
ATOM 687 O O . ALA A 1 91 ? -8.682 4.568 7.868 1.00 70.75 91 ALA A O 1
ATOM 688 N N . LEU A 1 92 ? -8.221 5.890 6.104 1.00 66.31 92 LEU A N 1
ATOM 689 C CA . LEU A 1 92 ? -8.514 7.154 6.778 1.00 66.31 92 LEU A CA 1
ATOM 690 C C . LEU A 1 92 ? -9.998 7.272 7.118 1.00 66.31 92 LEU A C 1
ATOM 692 O O . LEU A 1 92 ? -10.321 7.611 8.253 1.00 66.31 92 LEU A O 1
ATOM 696 N N . GLU A 1 93 ? -10.889 6.918 6.194 1.00 73.88 93 GLU A N 1
ATOM 697 C CA . GLU A 1 93 ? -12.336 6.918 6.426 1.00 73.88 93 GLU A CA 1
ATOM 698 C C . GLU A 1 93 ? -12.711 6.006 7.604 1.00 73.88 93 GLU A C 1
ATOM 700 O O . GLU A 1 93 ? -13.335 6.456 8.564 1.00 73.88 93 GLU A O 1
ATOM 705 N N . LYS A 1 94 ? -12.198 4.767 7.633 1.00 70.56 94 LYS A N 1
ATOM 706 C CA . LYS A 1 94 ? -12.381 3.855 8.780 1.00 70.56 94 LYS A CA 1
ATOM 707 C C . LYS A 1 94 ? -11.814 4.406 10.087 1.00 70.56 94 LYS A C 1
ATOM 709 O O . LYS A 1 94 ? -12.355 4.147 11.162 1.00 70.56 94 LYS A O 1
ATOM 714 N N . THR A 1 95 ? -10.703 5.136 10.017 1.00 64.19 95 THR A N 1
ATOM 715 C CA . THR A 1 95 ? -10.091 5.758 11.199 1.00 64.19 95 THR A CA 1
ATOM 716 C C . THR A 1 95 ? -10.977 6.879 11.739 1.00 64.19 95 THR A C 1
ATOM 718 O O . THR A 1 95 ? -11.150 6.976 12.952 1.00 64.19 95 THR A O 1
ATOM 721 N N . ILE A 1 96 ? -11.581 7.679 10.857 1.00 70.19 96 ILE A N 1
ATOM 722 C CA . ILE A 1 96 ? -12.542 8.726 11.220 1.00 70.19 96 ILE A CA 1
ATOM 723 C C . ILE A 1 96 ? -13.796 8.105 11.844 1.00 70.19 96 ILE A C 1
ATOM 725 O O . ILE A 1 96 ? -14.192 8.529 12.926 1.00 70.19 96 ILE A O 1
ATOM 729 N N . GLU A 1 97 ? -14.365 7.056 11.243 1.00 72.00 97 GLU A N 1
ATOM 730 C CA . GLU A 1 97 ? -15.506 6.324 11.818 1.00 72.00 97 GLU A CA 1
ATOM 731 C C . GLU A 1 97 ? -15.185 5.762 13.213 1.00 72.00 97 GLU A C 1
ATOM 733 O O . GLU A 1 97 ? -15.991 5.845 14.140 1.00 72.00 97 GLU A O 1
ATOM 738 N N . THR A 1 98 ? -13.979 5.214 13.388 1.00 69.38 98 THR A N 1
ATOM 739 C CA . THR A 1 98 ? -13.529 4.675 14.679 1.00 69.38 98 THR A CA 1
ATOM 740 C C . THR A 1 98 ? -13.350 5.780 15.720 1.00 69.38 98 THR A C 1
ATOM 742 O O . THR A 1 98 ? -13.678 5.581 16.890 1.00 69.38 98 THR A O 1
ATOM 745 N N . LEU A 1 99 ? -12.840 6.945 15.314 1.00 63.09 99 LEU A N 1
ATOM 746 C CA . LEU A 1 99 ? -12.700 8.119 16.175 1.00 63.09 99 LEU A CA 1
ATOM 747 C C . LEU A 1 99 ? -14.055 8.667 16.618 1.00 63.09 99 LEU A C 1
ATOM 749 O O . LEU A 1 99 ? -14.215 8.982 17.796 1.00 63.09 99 LEU A O 1
ATOM 753 N N . ASP A 1 100 ? -15.022 8.742 15.706 1.00 71.38 100 ASP A N 1
ATOM 754 C CA . ASP A 1 100 ? -16.379 9.190 16.018 1.00 71.38 100 ASP A CA 1
ATOM 755 C C . ASP A 1 100 ? -17.060 8.225 16.998 1.00 71.38 100 ASP A C 1
ATOM 757 O O . ASP A 1 100 ? -17.576 8.630 18.041 1.00 71.38 100 ASP A O 1
ATOM 761 N N . PHE A 1 101 ? -16.930 6.917 16.755 1.00 75.38 101 PHE A N 1
ATOM 762 C CA . PHE A 1 101 ? -17.379 5.896 17.698 1.00 75.38 101 PHE A CA 1
ATOM 763 C C . PHE A 1 101 ? -16.707 6.028 19.073 1.00 75.38 101 PHE A C 1
ATOM 765 O O . PHE A 1 101 ? -17.389 5.960 20.093 1.00 75.38 101 PHE A O 1
ATOM 772 N N . LEU A 1 102 ? -15.387 6.233 19.126 1.00 68.38 102 LEU A N 1
ATOM 773 C CA . LEU A 1 102 ? -14.654 6.429 20.383 1.00 68.38 102 LEU A CA 1
ATOM 774 C C . LEU A 1 102 ? -15.103 7.690 21.124 1.00 68.38 102 LEU A C 1
ATOM 776 O O . LEU A 1 102 ? -15.163 7.682 22.354 1.00 68.38 102 LEU A O 1
ATOM 780 N N . SER A 1 103 ? -15.415 8.758 20.392 1.00 70.94 103 SER A N 1
ATOM 781 C CA . SER A 1 103 ? -15.942 9.998 20.959 1.00 70.94 103 SER A CA 1
ATOM 782 C C . SER A 1 103 ? -17.310 9.763 21.598 1.00 70.94 103 SER A C 1
ATOM 784 O O . SER A 1 103 ? -17.492 10.066 22.778 1.00 70.94 103 SER A O 1
ATOM 786 N N . ASN A 1 104 ? -18.228 9.127 20.868 1.00 72.88 104 ASN A N 1
ATOM 787 C CA . ASN A 1 104 ? -19.566 8.795 21.362 1.00 72.88 104 ASN A CA 1
ATOM 788 C C . ASN A 1 104 ? -19.503 7.822 22.550 1.00 72.88 104 ASN A C 1
ATOM 790 O O . ASN A 1 104 ? -20.153 8.033 23.570 1.00 72.88 104 ASN A O 1
ATOM 794 N N . PHE A 1 105 ? -18.642 6.803 22.481 1.00 74.88 105 PHE A N 1
ATOM 795 C CA . PHE A 1 105 ? -18.417 5.871 23.586 1.00 74.88 105 PHE A CA 1
ATOM 796 C C . PHE A 1 105 ? -17.867 6.574 24.833 1.00 74.88 105 PHE A C 1
ATOM 798 O O . PHE A 1 105 ? -18.280 6.276 25.954 1.00 74.88 105 PHE A O 1
ATOM 805 N N . ARG A 1 106 ? -16.944 7.528 24.661 1.00 73.06 106 ARG A N 1
ATOM 806 C CA . ARG A 1 106 ? -16.428 8.341 25.767 1.00 73.06 106 ARG A CA 1
ATOM 807 C C . ARG A 1 106 ? -17.542 9.161 26.413 1.00 73.06 106 ARG A C 1
ATOM 809 O O . ARG A 1 106 ? -17.570 9.258 27.637 1.00 73.06 106 ARG A O 1
ATOM 816 N N . GLU A 1 107 ? -18.426 9.754 25.619 1.00 76.44 107 GLU A N 1
ATOM 817 C CA . GLU A 1 107 ? -19.553 10.541 26.120 1.00 76.44 107 GLU A CA 1
ATOM 818 C C . GLU A 1 107 ? -20.558 9.668 26.882 1.00 76.44 107 GLU A C 1
ATOM 820 O O . GLU A 1 107 ? -20.894 9.984 28.024 1.00 76.44 107 GLU A O 1
ATOM 825 N N . GLU A 1 108 ? -20.928 8.509 26.333 1.00 72.88 108 GLU A N 1
ATOM 826 C CA . GLU A 1 108 ? -21.767 7.515 27.017 1.00 72.88 108 GLU A CA 1
ATOM 827 C C . GLU A 1 108 ? -21.128 7.015 28.321 1.00 72.88 108 GLU A C 1
ATOM 829 O O . GLU A 1 108 ? -21.807 6.865 29.340 1.00 72.88 108 GLU A O 1
ATOM 834 N N . MET A 1 109 ? -19.809 6.796 28.328 1.00 74.94 109 MET A N 1
ATOM 835 C CA . MET A 1 109 ? -19.077 6.430 29.539 1.00 74.94 109 MET A CA 1
ATOM 836 C C . MET A 1 109 ? -19.110 7.539 30.589 1.00 74.94 109 MET A C 1
ATOM 838 O O . MET A 1 109 ? -19.346 7.254 31.762 1.00 74.94 109 MET A O 1
ATOM 842 N N . LEU A 1 110 ? -18.873 8.792 30.196 1.00 77.19 110 LEU A N 1
ATOM 843 C CA . LEU A 1 110 ? -18.913 9.927 31.118 1.00 77.19 110 LEU A CA 1
ATOM 844 C C . LEU A 1 110 ? -20.319 10.129 31.690 1.00 77.19 110 LEU A C 1
ATOM 846 O O . LEU A 1 110 ? -20.445 10.339 32.896 1.00 77.19 110 LEU A O 1
ATOM 850 N N . ALA A 1 111 ? -21.357 9.991 30.864 1.00 77.56 111 ALA A N 1
ATOM 851 C CA . ALA A 1 111 ? -22.746 10.030 31.306 1.00 77.56 111 ALA A CA 1
ATOM 852 C C . ALA A 1 111 ? -23.040 8.904 32.309 1.00 77.56 111 ALA A C 1
ATOM 854 O O . ALA A 1 111 ? -23.521 9.170 33.408 1.00 77.56 111 ALA A O 1
ATOM 855 N N . SER A 1 112 ? -22.653 7.663 31.997 1.00 74.31 112 SER A N 1
ATOM 856 C CA . SER A 1 112 ? -22.876 6.521 32.889 1.00 74.31 112 SER A CA 1
ATOM 857 C C . SER A 1 112 ? -22.101 6.625 34.209 1.00 74.31 112 SER A C 1
ATOM 859 O O . SER A 1 112 ? -22.587 6.154 35.237 1.00 74.31 112 SER A O 1
ATOM 861 N N . VAL A 1 113 ? -20.901 7.217 34.203 1.00 79.44 113 VAL A N 1
ATOM 862 C CA . VAL A 1 113 ? -20.119 7.477 35.423 1.00 79.44 113 VAL A CA 1
ATOM 863 C C . VAL A 1 113 ? -20.739 8.613 36.236 1.00 79.44 113 VAL A C 1
ATOM 865 O O . VAL A 1 113 ? -20.770 8.516 37.462 1.00 79.44 113 VAL A O 1
ATOM 868 N N . SER A 1 114 ? -21.253 9.661 35.583 1.00 80.50 114 SER A N 1
ATOM 869 C CA . SER A 1 114 ? -21.968 10.747 36.264 1.00 80.50 114 SER A CA 1
ATOM 870 C C . SER A 1 114 ? -23.241 10.231 36.927 1.00 80.50 114 SER A C 1
ATOM 872 O O . SER A 1 114 ? -23.412 10.433 38.122 1.00 80.50 114 SER A O 1
ATOM 874 N N . GLU A 1 115 ? -24.071 9.468 36.208 1.00 79.62 115 GLU A N 1
ATOM 875 C CA . GLU A 1 115 ? -25.271 8.835 36.770 1.00 79.62 115 GLU A CA 1
ATOM 876 C C . GLU A 1 115 ? -24.932 7.935 37.961 1.00 79.62 115 GLU A C 1
ATOM 878 O O . GLU A 1 115 ? -25.620 7.950 38.980 1.00 79.62 115 GLU A O 1
ATOM 883 N N . PHE A 1 116 ? -23.850 7.156 37.864 1.00 75.31 116 PHE A N 1
ATOM 884 C CA . PHE A 1 116 ? -23.405 6.316 38.971 1.00 75.31 116 PHE A CA 1
ATOM 885 C C . PHE A 1 116 ? -22.965 7.147 40.183 1.00 75.31 116 PHE A C 1
ATOM 887 O O . PHE A 1 116 ? -23.292 6.798 41.320 1.00 75.31 116 PHE A O 1
ATOM 894 N N . LYS A 1 117 ? -22.241 8.248 39.955 1.00 80.12 117 LYS A N 1
ATOM 895 C CA . LYS A 1 117 ? -21.799 9.167 41.007 1.00 80.12 117 LYS A CA 1
ATOM 896 C C . LYS A 1 117 ? -22.990 9.835 41.695 1.00 80.12 117 LYS A C 1
ATOM 898 O O . LYS A 1 117 ? -23.061 9.785 42.919 1.00 80.12 117 LYS A O 1
ATOM 903 N N . ASP A 1 118 ? -23.913 10.407 40.928 1.00 82.06 118 ASP A N 1
ATOM 904 C CA . ASP A 1 118 ? -25.067 11.145 41.451 1.00 82.06 118 ASP A CA 1
ATOM 905 C C . ASP A 1 118 ? -25.983 10.220 42.264 1.00 82.06 118 ASP A C 1
ATOM 907 O O . ASP A 1 118 ? -26.395 10.557 43.371 1.00 82.06 118 ASP A O 1
ATOM 911 N N . MET A 1 119 ? -26.201 8.995 41.782 1.00 73.00 119 MET A N 1
ATOM 912 C CA . MET A 1 119 ? -26.998 7.984 42.481 1.00 73.00 119 MET A CA 1
ATOM 913 C C . MET A 1 119 ? -26.301 7.456 43.744 1.00 73.00 119 MET A C 1
ATOM 915 O O . MET A 1 119 ? -26.945 7.196 44.757 1.00 73.00 119 MET A O 1
ATOM 919 N N . THR A 1 120 ? -24.971 7.318 43.716 1.00 74.69 120 THR A N 1
ATOM 920 C CA . THR A 1 120 ? -24.193 6.958 44.912 1.00 74.69 120 THR A CA 1
ATOM 921 C C . THR A 1 120 ? -24.260 8.071 45.956 1.00 74.69 120 THR A C 1
ATOM 923 O O . THR A 1 120 ? -24.399 7.784 47.144 1.00 74.69 120 THR A O 1
ATOM 926 N N . GLU A 1 121 ? -24.198 9.333 45.527 1.00 78.94 121 GLU A N 1
ATOM 927 C CA . GLU A 1 121 ? -24.345 10.499 46.398 1.00 78.94 121 GLU A CA 1
ATOM 928 C C . GLU A 1 121 ? -25.755 10.584 47.002 1.00 78.94 121 GLU A C 1
ATOM 930 O O . GLU A 1 121 ? -25.890 10.835 48.200 1.00 78.94 121 GLU A O 1
ATOM 935 N N . GLU A 1 122 ? -26.799 10.322 46.213 1.00 80.06 122 GLU A N 1
ATOM 936 C CA . GLU A 1 122 ? -28.190 10.292 46.676 1.00 80.06 122 GLU A CA 1
ATOM 937 C C . GLU A 1 122 ? -28.429 9.170 47.696 1.00 80.06 122 GLU A C 1
ATOM 939 O O . GLU A 1 122 ? -28.957 9.422 48.782 1.00 80.06 122 GLU A O 1
ATOM 944 N N . ASN A 1 123 ? -27.941 7.960 47.415 1.00 76.44 123 ASN A N 1
ATOM 945 C CA . ASN A 1 123 ? -28.032 6.826 48.337 1.00 76.44 123 ASN A CA 1
ATOM 946 C C . ASN A 1 123 ? -27.256 7.073 49.643 1.00 76.44 123 ASN A C 1
ATOM 948 O O . ASN A 1 123 ? -27.717 6.701 50.723 1.00 76.44 123 ASN A O 1
ATOM 952 N N . LEU A 1 124 ? -26.093 7.734 49.579 1.00 74.88 124 LEU A N 1
ATOM 953 C CA . LEU A 1 124 ? -25.333 8.140 50.767 1.00 74.88 124 LEU A CA 1
ATOM 954 C C . LEU A 1 124 ? -26.063 9.209 51.586 1.00 74.88 124 LEU A C 1
ATOM 956 O O . LEU A 1 124 ? -26.081 9.113 52.812 1.00 74.88 124 LEU A O 1
ATOM 960 N N . LYS A 1 125 ? -26.689 10.198 50.937 1.00 78.94 125 LYS A N 1
ATOM 961 C CA . LYS A 1 125 ? -27.501 11.218 51.620 1.00 78.94 125 LYS A CA 1
ATOM 962 C C . LYS A 1 125 ? -28.709 10.601 52.322 1.00 78.94 125 LYS A C 1
ATOM 964 O O . LYS A 1 125 ? -28.933 10.906 53.487 1.00 78.94 125 LYS A O 1
ATOM 969 N N . GLN A 1 126 ? -29.419 9.674 51.676 1.00 73.88 126 GLN A N 1
ATOM 970 C CA . GLN A 1 126 ? -30.547 8.963 52.294 1.00 73.88 126 GLN A CA 1
ATOM 971 C C . GLN A 1 126 ? -30.137 8.142 53.528 1.00 73.88 126 GLN A C 1
ATOM 973 O O . GLN A 1 126 ? -30.918 8.012 54.470 1.00 73.88 126 GLN A O 1
ATOM 978 N N . LEU A 1 127 ? -28.916 7.598 53.544 1.00 69.12 127 LEU A N 1
ATOM 979 C CA . LEU A 1 127 ? -28.373 6.906 54.715 1.00 69.12 127 LEU A CA 1
ATOM 980 C C . LEU A 1 127 ? -27.934 7.868 55.827 1.00 69.12 127 LEU A C 1
ATOM 982 O O . LEU A 1 127 ? -28.081 7.533 56.999 1.00 69.12 127 LEU A O 1
ATOM 986 N N . LEU A 1 128 ? -27.398 9.039 55.475 1.00 69.25 128 LEU A N 1
ATOM 987 C CA . LEU A 1 128 ? -26.948 10.059 56.430 1.00 69.25 128 LEU A CA 1
ATOM 988 C C . LEU A 1 128 ? -28.109 10.816 57.095 1.00 69.25 128 LEU A C 1
ATOM 990 O O . LEU A 1 128 ? -27.970 11.218 58.247 1.00 69.25 128 LEU A O 1
ATOM 994 N N . ASP A 1 129 ? -29.248 10.966 56.412 1.00 70.19 129 ASP A N 1
ATOM 995 C CA . ASP A 1 129 ? -30.464 11.594 56.959 1.00 70.19 129 ASP A CA 1
ATOM 996 C C . ASP A 1 129 ? -31.243 10.683 57.933 1.00 70.19 129 ASP A C 1
ATOM 998 O O . ASP A 1 129 ? -32.153 11.142 58.628 1.00 70.19 129 ASP A O 1
ATOM 1002 N N . LYS A 1 130 ? -30.895 9.391 58.037 1.00 65.12 130 LYS A N 1
ATOM 1003 C CA . LYS A 1 130 ? -31.496 8.468 59.013 1.00 65.12 130 LYS A CA 1
ATOM 1004 C C . LYS A 1 130 ? -30.763 8.539 60.359 1.00 65.12 130 LYS A C 1
ATOM 1006 O O . LYS A 1 130 ? -29.607 8.150 60.481 1.00 65.12 130 LYS A O 1
ATOM 1011 N N . GLU A 1 131 ? -31.483 8.942 61.408 1.00 53.84 131 GLU A N 1
ATOM 1012 C CA . GLU A 1 131 ? -30.974 9.115 62.786 1.00 53.84 131 GLU A CA 1
ATOM 1013 C C . GLU A 1 131 ? -30.450 7.805 63.432 1.00 53.84 131 GLU A C 1
ATOM 1015 O O . GLU A 1 131 ? -29.628 7.828 64.350 1.00 53.84 131 GLU A O 1
ATOM 1020 N N . LYS A 1 132 ? -30.880 6.641 62.921 1.00 58.16 132 LYS A N 1
ATOM 1021 C CA . LYS A 1 132 ? -30.331 5.311 63.224 1.00 58.16 132 LYS A CA 1
ATOM 1022 C C . LYS A 1 132 ? -30.215 4.496 61.940 1.00 58.16 132 LYS A C 1
ATOM 1024 O O . LYS A 1 132 ? -31.222 4.165 61.323 1.00 58.16 132 LYS A O 1
ATOM 1029 N N . ILE A 1 133 ? -28.991 4.127 61.582 1.00 61.78 133 ILE A N 1
ATOM 1030 C CA . ILE A 1 133 ? -28.714 3.243 60.447 1.00 61.78 133 ILE A CA 1
ATOM 1031 C C . ILE A 1 133 ? -28.818 1.794 60.936 1.00 61.78 133 ILE A C 1
ATOM 1033 O O . ILE A 1 133 ? -27.962 1.322 61.690 1.00 61.78 133 ILE A O 1
ATOM 1037 N N . GLU A 1 134 ? -29.871 1.082 60.535 1.00 68.31 134 GLU A N 1
ATOM 1038 C CA . GLU A 1 134 ? -29.986 -0.355 60.789 1.00 68.31 134 GLU A CA 1
ATOM 1039 C C . GLU A 1 134 ? -29.114 -1.164 59.814 1.00 68.31 134 GLU A C 1
ATOM 1041 O O . GLU A 1 134 ? -28.876 -0.776 58.669 1.00 68.31 134 GLU A O 1
ATOM 1046 N N . LYS A 1 135 ? -28.627 -2.330 60.263 1.00 66.44 135 LYS A N 1
ATOM 1047 C CA . LYS A 1 135 ? -27.792 -3.226 59.438 1.00 66.44 135 LYS A CA 1
ATOM 1048 C C . LYS A 1 135 ? -28.482 -3.664 58.141 1.00 66.44 135 LYS A C 1
ATOM 1050 O O . LYS A 1 135 ? -27.786 -3.936 57.166 1.00 66.44 135 LYS A O 1
ATOM 1055 N N . ASP A 1 136 ? -29.809 -3.740 58.145 1.00 70.88 136 ASP A N 1
ATOM 1056 C CA . ASP A 1 136 ? -30.6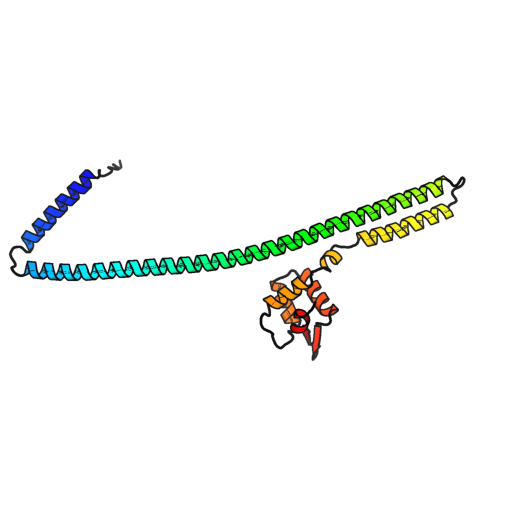10 -4.185 57.001 1.00 70.88 136 ASP A CA 1
ATOM 1057 C C . ASP A 1 136 ? -30.724 -3.094 55.917 1.00 70.88 136 ASP A C 1
ATOM 1059 O O . ASP A 1 136 ? -30.604 -3.379 54.724 1.00 70.88 136 ASP A O 1
ATOM 1063 N N . ASP A 1 137 ? -30.805 -1.821 56.322 1.00 66.94 137 ASP A N 1
ATOM 1064 C CA . ASP A 1 137 ? -30.728 -0.663 55.418 1.00 66.94 137 ASP A CA 1
ATOM 1065 C C . ASP A 1 137 ? -29.354 -0.583 54.735 1.00 66.94 137 ASP A C 1
ATOM 1067 O O . ASP A 1 137 ? -29.253 -0.403 53.519 1.00 66.94 137 ASP A O 1
ATOM 1071 N N . LEU A 1 138 ? -28.278 -0.794 55.503 1.00 65.69 138 LEU A N 1
ATOM 1072 C CA . LEU A 1 138 ? -26.915 -0.804 54.971 1.00 65.69 138 LEU A CA 1
ATOM 1073 C C . LEU A 1 138 ? -26.700 -1.964 53.984 1.00 65.69 138 LEU A C 1
ATOM 1075 O O . LEU A 1 138 ? -26.066 -1.784 52.945 1.00 65.69 138 LEU A O 1
ATOM 1079 N N . ALA A 1 139 ? -27.245 -3.146 54.290 1.00 72.56 139 ALA A N 1
ATOM 1080 C CA . ALA A 1 139 ? -27.179 -4.316 53.417 1.00 72.56 139 ALA A CA 1
ATOM 1081 C C . ALA A 1 139 ? -27.957 -4.104 52.110 1.00 72.56 139 ALA A C 1
ATOM 1083 O O . ALA A 1 139 ? -27.501 -4.543 51.053 1.00 72.56 139 ALA A O 1
ATOM 1084 N N . THR A 1 140 ? -29.088 -3.399 52.164 1.00 76.44 140 THR A N 1
ATOM 1085 C CA . THR A 1 140 ? -29.907 -3.076 50.987 1.00 76.44 140 THR A CA 1
ATOM 1086 C C . THR A 1 140 ? -29.173 -2.119 50.049 1.00 76.44 140 THR A C 1
ATOM 1088 O O . THR A 1 140 ? -29.036 -2.417 48.861 1.00 76.44 140 THR A O 1
ATOM 1091 N N . VAL A 1 141 ? -28.586 -1.042 50.584 1.00 73.00 141 VAL A N 1
ATOM 1092 C CA . VAL A 1 141 ? -27.803 -0.081 49.787 1.00 73.00 141 VAL A CA 1
ATOM 1093 C C . VAL A 1 141 ? -26.534 -0.720 49.210 1.00 73.00 141 VAL A C 1
ATOM 1095 O O . VAL A 1 141 ? -26.222 -0.522 48.036 1.00 73.00 141 VAL A O 1
ATOM 1098 N N . LEU A 1 142 ? -25.831 -1.562 49.976 1.00 74.56 142 LEU A N 1
ATOM 1099 C CA . LEU A 1 142 ? -24.690 -2.336 49.464 1.00 74.56 142 LEU A CA 1
ATOM 1100 C C . LEU A 1 142 ? -25.094 -3.260 48.313 1.00 74.56 142 LEU A C 1
ATOM 1102 O O . LEU A 1 142 ? -24.366 -3.368 47.327 1.00 74.56 142 LEU A O 1
ATOM 1106 N N . LYS A 1 143 ? -26.261 -3.901 48.407 1.00 80.56 143 LYS A N 1
ATOM 1107 C CA . LYS A 1 143 ? -26.771 -4.804 47.370 1.00 80.56 143 LYS A CA 1
ATOM 1108 C C . LYS A 1 143 ? -27.163 -4.051 46.097 1.00 80.56 143 LYS A C 1
ATOM 1110 O O . LYS A 1 143 ? -26.896 -4.549 45.004 1.00 80.56 143 LYS A O 1
ATOM 1115 N N . GLU A 1 144 ? -27.731 -2.851 46.214 1.00 77.75 144 GLU A N 1
ATOM 1116 C CA . GLU A 1 144 ? -28.017 -1.981 45.065 1.00 77.75 144 GLU A CA 1
ATOM 1117 C C . GLU A 1 144 ? -26.746 -1.461 44.392 1.00 77.75 144 GLU A C 1
ATOM 1119 O O . GLU A 1 144 ? -26.618 -1.558 43.168 1.00 77.75 144 GLU A O 1
ATOM 1124 N N . ILE A 1 145 ? -25.776 -0.987 45.179 1.00 75.25 145 ILE A N 1
ATOM 1125 C CA . ILE A 1 145 ? -24.474 -0.541 44.669 1.00 75.25 145 ILE A CA 1
ATOM 1126 C C . ILE A 1 145 ? -23.761 -1.703 43.975 1.00 75.25 145 ILE A C 1
ATOM 1128 O O . ILE A 1 145 ? -23.245 -1.535 42.873 1.00 75.25 145 ILE A O 1
ATOM 1132 N N . GLN A 1 146 ? -23.765 -2.902 44.558 1.00 79.62 146 GLN A N 1
ATOM 1133 C CA . GLN A 1 146 ? -23.097 -4.074 43.991 1.00 79.62 146 GLN A CA 1
ATOM 1134 C C . GLN A 1 146 ? -23.796 -4.583 42.719 1.00 79.62 146 GLN A C 1
ATOM 1136 O O . GLN A 1 146 ? -23.131 -4.897 41.729 1.00 79.62 146 GLN A O 1
ATOM 1141 N N . SER A 1 147 ? -25.132 -4.590 42.697 1.00 78.25 147 SER A N 1
ATOM 1142 C CA . SER A 1 147 ? -25.944 -4.885 41.507 1.00 78.25 147 SER A CA 1
ATOM 1143 C C . SER A 1 147 ? -25.609 -3.937 40.351 1.00 78.25 147 SER A C 1
ATOM 1145 O O . SER A 1 147 ? -25.280 -4.376 39.247 1.00 78.25 147 SER A O 1
ATOM 1147 N N . LYS A 1 148 ? -25.596 -2.627 40.612 1.00 69.12 148 LYS A N 1
ATOM 1148 C CA . LYS A 1 148 ? -25.339 -1.615 39.581 1.00 69.12 148 LYS A CA 1
ATOM 1149 C C . LYS A 1 148 ? -23.869 -1.502 39.199 1.00 69.12 148 LYS A C 1
ATOM 1151 O O . LYS A 1 148 ? -23.581 -1.266 38.034 1.00 69.12 148 LYS A O 1
ATOM 1156 N N . THR A 1 149 ? -22.943 -1.773 40.117 1.00 73.50 149 THR A N 1
ATOM 1157 C CA . THR A 1 149 ? -21.517 -1.937 39.792 1.00 73.50 149 THR A CA 1
ATOM 1158 C C . THR A 1 149 ? -21.328 -3.112 38.839 1.00 73.50 149 THR A C 1
ATOM 1160 O O . THR A 1 149 ? -20.554 -3.007 37.901 1.00 73.50 149 THR A O 1
ATOM 1163 N N . THR A 1 150 ? -22.089 -4.197 39.005 1.00 74.81 150 THR A N 1
ATOM 1164 C CA . THR A 1 150 ? -22.069 -5.333 38.069 1.00 74.81 150 THR A CA 1
ATOM 1165 C C . THR A 1 150 ? -22.655 -4.952 36.704 1.00 74.81 150 THR A C 1
ATOM 1167 O O . THR A 1 150 ? -22.136 -5.373 35.673 1.00 74.81 150 THR A O 1
ATOM 1170 N N . GLN A 1 151 ? -23.698 -4.113 36.666 1.00 71.00 151 GLN A N 1
ATOM 1171 C CA . GLN A 1 151 ? -24.243 -3.577 35.412 1.00 71.00 151 GLN A CA 1
ATOM 1172 C C . GLN A 1 151 ? -23.257 -2.633 34.713 1.00 71.00 151 GLN A C 1
ATOM 1174 O O . GLN A 1 151 ? -23.051 -2.757 33.507 1.00 71.00 151 GLN A O 1
ATOM 1179 N N . LEU A 1 152 ? -22.605 -1.738 35.453 1.00 66.94 152 LEU A N 1
ATOM 1180 C CA . LEU A 1 152 ? -21.564 -0.858 34.932 1.00 66.94 152 LEU A CA 1
ATOM 1181 C C . LEU A 1 152 ? -20.368 -1.677 34.440 1.00 66.94 152 LEU A C 1
ATOM 1183 O O . LEU A 1 152 ? -19.942 -1.498 33.311 1.00 66.94 152 LEU A O 1
ATOM 1187 N N . ASP A 1 153 ? -19.905 -2.656 35.216 1.00 65.44 153 ASP A N 1
ATOM 1188 C CA . ASP A 1 153 ? -18.833 -3.572 34.823 1.00 65.44 153 ASP A CA 1
ATOM 1189 C C . ASP A 1 153 ? -19.221 -4.398 33.586 1.00 65.44 153 ASP A C 1
ATOM 1191 O O . ASP A 1 153 ? -18.378 -4.654 32.740 1.00 65.44 153 ASP A O 1
ATOM 1195 N N . SER A 1 154 ? -20.499 -4.746 33.396 1.00 65.31 154 SER A N 1
ATOM 1196 C CA . SER A 1 154 ? -20.977 -5.396 32.164 1.00 65.31 154 SER A CA 1
ATOM 1197 C C . SER A 1 154 ? -21.006 -4.458 30.948 1.00 65.31 154 SER A C 1
ATOM 1199 O O . SER A 1 154 ? -20.685 -4.889 29.841 1.00 65.31 154 SER A O 1
ATOM 1201 N N . LYS A 1 155 ? -21.319 -3.170 31.152 1.00 62.22 155 LYS A N 1
ATOM 1202 C CA . LYS A 1 155 ? -21.242 -2.122 30.121 1.00 62.22 155 LYS A CA 1
ATOM 1203 C C . LYS A 1 155 ? -19.791 -1.734 29.800 1.00 62.22 155 LYS A C 1
ATOM 1205 O O . LYS A 1 155 ? -19.484 -1.406 28.664 1.00 62.22 155 LYS A O 1
ATOM 1210 N N . LEU A 1 156 ? -18.881 -1.823 30.768 1.00 58.88 156 LEU A N 1
ATOM 1211 C CA . LEU A 1 156 ? -17.441 -1.599 30.594 1.00 58.88 156 LEU A CA 1
ATOM 1212 C C . LEU A 1 156 ? -16.730 -2.832 30.015 1.00 58.88 156 LEU A C 1
ATOM 1214 O O . LEU A 1 156 ? -15.791 -2.699 29.237 1.00 58.88 156 LEU A O 1
ATOM 1218 N N . LYS A 1 157 ? -17.227 -4.040 30.314 1.00 55.12 157 LYS A N 1
ATOM 1219 C CA . LYS A 1 157 ? -16.860 -5.314 29.669 1.00 55.12 157 LYS A CA 1
ATOM 1220 C C . LYS A 1 157 ? -17.461 -5.480 28.279 1.00 55.12 157 LYS A C 1
ATOM 1222 O O . LYS A 1 157 ? -17.419 -6.594 27.740 1.00 55.12 157 LYS A O 1
ATOM 1227 N N . ILE A 1 158 ? -17.919 -4.397 27.645 1.00 51.19 158 ILE A N 1
ATOM 1228 C CA . ILE A 1 158 ? -17.901 -4.298 26.184 1.00 51.19 158 ILE A CA 1
ATOM 1229 C C . ILE A 1 158 ? -16.431 -4.434 25.768 1.00 51.19 158 ILE A C 1
ATOM 1231 O O . ILE A 1 158 ? -15.667 -3.494 25.594 1.00 51.19 158 ILE A O 1
ATOM 1235 N N . THR A 1 159 ? -16.028 -5.695 25.703 1.00 42.03 159 THR A N 1
ATOM 1236 C CA . THR A 1 159 ? -14.741 -6.192 25.266 1.00 42.03 159 THR A CA 1
ATOM 1237 C C . THR A 1 159 ? -14.552 -5.674 23.842 1.00 42.03 159 THR A C 1
ATOM 1239 O O . THR A 1 159 ? -15.541 -5.595 23.102 1.00 42.03 159 THR A O 1
ATOM 1242 N N . PRO A 1 160 ? -13.317 -5.423 23.378 1.00 45.09 160 PRO A N 1
ATOM 1243 C CA . PRO A 1 160 ? -13.053 -5.173 21.962 1.00 45.09 160 PRO A CA 1
ATOM 1244 C C . PRO A 1 160 ? -13.669 -6.218 21.016 1.00 45.09 160 PRO A C 1
ATOM 1246 O O . PRO A 1 160 ? -13.846 -5.934 19.845 1.00 45.09 160 PRO A O 1
ATOM 1249 N N . ASN A 1 161 ? -14.125 -7.376 21.499 1.00 39.50 161 ASN A N 1
ATOM 1250 C CA . ASN A 1 161 ? -14.964 -8.302 20.737 1.00 39.50 161 ASN A CA 1
ATOM 1251 C C . ASN A 1 161 ? -16.262 -7.692 20.177 1.00 39.50 161 ASN A C 1
ATOM 1253 O O . ASN A 1 161 ? -16.685 -8.128 19.113 1.00 39.50 161 ASN A O 1
ATOM 1257 N N . ASN A 1 162 ? -16.891 -6.699 20.819 1.00 41.38 162 ASN A N 1
ATOM 1258 C CA . ASN A 1 162 ? -18.029 -5.994 20.206 1.00 41.38 162 ASN A CA 1
ATOM 1259 C C . ASN A 1 162 ? -17.588 -4.881 19.240 1.00 41.38 162 ASN A C 1
ATOM 1261 O O . ASN A 1 162 ? -18.306 -4.577 18.290 1.00 41.38 162 ASN A O 1
ATOM 1265 N N . ILE A 1 163 ? -16.379 -4.348 19.436 1.00 44.84 163 ILE A N 1
ATOM 1266 C CA . ILE A 1 163 ? -15.698 -3.436 18.505 1.00 44.84 163 ILE A CA 1
ATOM 1267 C C . ILE A 1 163 ? -15.274 -4.203 17.230 1.00 44.84 163 ILE A C 1
ATOM 1269 O O . ILE A 1 163 ? -15.310 -3.651 16.137 1.00 44.84 163 ILE A O 1
ATOM 1273 N N . ILE A 1 164 ? -14.980 -5.505 17.342 1.00 43.19 164 ILE A N 1
ATOM 1274 C CA . ILE A 1 164 ? -14.679 -6.419 16.225 1.00 43.19 164 ILE A CA 1
ATOM 1275 C C . ILE A 1 164 ? -15.964 -7.016 15.610 1.00 43.19 164 ILE A C 1
ATOM 1277 O O . ILE A 1 164 ? -15.994 -7.260 14.406 1.00 43.19 164 ILE A O 1
ATOM 1281 N N . ASN A 1 165 ? -17.054 -7.180 16.382 1.00 42.09 165 ASN A N 1
ATOM 1282 C CA . ASN A 1 165 ? -18.364 -7.615 15.855 1.00 42.09 165 ASN A CA 1
ATOM 1283 C C . ASN A 1 165 ? -19.023 -6.599 14.917 1.00 42.09 165 ASN A C 1
ATOM 1285 O O . ASN A 1 165 ? -19.834 -6.998 14.086 1.00 42.09 165 ASN A O 1
ATOM 1289 N N . LYS A 1 166 ? -18.650 -5.317 14.989 1.00 45.88 166 LYS A N 1
ATOM 1290 C CA . LYS A 1 166 ? -18.909 -4.343 13.919 1.00 45.88 166 LYS A CA 1
ATOM 1291 C C . LYS A 1 166 ? -17.784 -4.354 12.879 1.00 45.88 166 LYS A C 1
ATOM 1293 O O . LYS A 1 166 ? -17.370 -3.313 12.380 1.00 45.88 166 LYS A O 1
ATOM 1298 N N . SER A 1 167 ? -17.280 -5.530 12.508 1.00 53.12 167 SER A N 1
ATOM 1299 C CA . SER A 1 167 ? -16.619 -5.652 11.215 1.00 53.12 167 SER A CA 1
ATOM 1300 C C . SER A 1 167 ? -17.652 -5.276 10.169 1.00 53.12 167 SER A C 1
ATOM 1302 O O . SER A 1 167 ? -18.595 -6.030 9.936 1.00 53.12 167 SER A O 1
ATOM 1304 N N . ASN A 1 168 ? -17.481 -4.090 9.592 1.00 58.28 168 ASN A N 1
ATOM 1305 C CA . ASN A 1 168 ? -18.292 -3.572 8.507 1.00 58.28 168 ASN A CA 1
ATOM 1306 C C . ASN A 1 168 ? -18.525 -4.719 7.495 1.00 58.28 168 ASN A C 1
ATOM 1308 O O . ASN A 1 168 ? -17.536 -5.213 6.942 1.00 58.28 168 ASN A O 1
ATOM 1312 N N . PRO A 1 169 ? -19.772 -5.192 7.284 1.00 62.97 169 PRO A N 1
ATOM 1313 C CA . PRO A 1 169 ? -20.085 -6.289 6.360 1.00 62.97 169 PRO A CA 1
ATOM 1314 C C . PRO A 1 169 ? -19.469 -6.069 4.974 1.00 62.97 169 PRO A C 1
ATOM 1316 O O . PRO A 1 169 ? -19.072 -7.016 4.292 1.00 62.97 169 PRO A O 1
ATOM 1319 N N . ASN A 1 170 ? -19.260 -4.799 4.611 1.00 65.94 170 ASN A N 1
ATOM 1320 C CA . ASN A 1 170 ? -18.578 -4.392 3.393 1.00 65.94 170 ASN A CA 1
ATOM 1321 C C . ASN A 1 170 ? -17.126 -4.880 3.291 1.00 65.94 170 ASN A C 1
ATOM 1323 O O . ASN A 1 170 ? -16.647 -5.070 2.180 1.00 65.94 170 ASN A O 1
ATOM 1327 N N . ILE A 1 171 ? -16.409 -5.116 4.396 1.00 70.62 171 ILE A N 1
ATOM 1328 C CA . ILE A 1 171 ? -15.042 -5.669 4.376 1.00 70.62 171 ILE A CA 1
ATOM 1329 C C . ILE A 1 171 ? -15.071 -7.120 3.890 1.00 70.62 171 ILE A C 1
ATOM 1331 O O . ILE A 1 171 ? -14.269 -7.505 3.040 1.00 70.62 171 ILE A O 1
ATOM 1335 N N . TYR A 1 172 ? -16.020 -7.908 4.392 1.00 75.75 172 TYR A N 1
ATOM 1336 C CA . TYR A 1 172 ? -16.204 -9.305 4.007 1.00 75.75 172 TYR A CA 1
ATOM 1337 C C . TYR A 1 172 ? -16.701 -9.427 2.575 1.00 75.75 172 TYR A C 1
ATOM 1339 O O . TYR A 1 172 ? -16.123 -10.170 1.781 1.00 75.75 172 TYR A O 1
ATOM 1347 N N . LYS A 1 173 ? -17.680 -8.598 2.213 1.00 77.69 173 LYS A N 1
ATOM 1348 C CA . LYS A 1 173 ? -18.181 -8.466 0.846 1.00 77.69 173 LYS A CA 1
ATOM 1349 C C . LYS A 1 173 ? -17.076 -8.070 -0.135 1.00 77.69 173 LYS A C 1
ATOM 1351 O O . LYS A 1 173 ? -16.911 -8.723 -1.159 1.00 77.69 173 LYS A O 1
ATOM 1356 N N . ARG A 1 174 ? -16.262 -7.058 0.191 1.00 75.81 174 ARG A N 1
ATOM 1357 C CA . ARG A 1 174 ? -15.145 -6.602 -0.656 1.00 75.81 174 ARG A CA 1
ATOM 1358 C C . ARG A 1 174 ? -14.079 -7.682 -0.818 1.00 75.81 174 ARG A C 1
ATOM 1360 O O . ARG A 1 174 ? -13.591 -7.879 -1.926 1.00 75.81 174 ARG A O 1
ATOM 1367 N N . TRP A 1 175 ? -13.751 -8.419 0.244 1.00 81.50 175 TRP A N 1
ATOM 1368 C CA . TRP A 1 175 ? -12.816 -9.539 0.135 1.00 81.50 175 TRP A CA 1
ATOM 1369 C C . TRP A 1 175 ? -13.361 -10.650 -0.770 1.00 81.50 175 TRP A C 1
ATOM 1371 O O . TRP A 1 175 ? -12.627 -11.135 -1.632 1.00 81.50 175 TRP A O 1
ATOM 1381 N N . ILE A 1 176 ? -14.645 -11.000 -0.635 1.00 80.94 176 ILE A N 1
ATOM 1382 C CA . ILE A 1 176 ? -15.311 -11.971 -1.512 1.00 80.94 176 ILE A CA 1
ATOM 1383 C C . ILE A 1 176 ? -15.275 -11.493 -2.970 1.00 80.94 176 ILE A C 1
ATOM 1385 O O . ILE A 1 176 ? -14.859 -12.246 -3.842 1.00 80.94 176 ILE A O 1
ATOM 1389 N N . MET A 1 177 ? -15.622 -10.232 -3.239 1.00 77.62 177 MET A N 1
ATOM 1390 C CA . MET A 1 177 ? -15.607 -9.664 -4.593 1.00 77.62 177 MET A CA 1
ATOM 1391 C C . MET A 1 177 ? -14.209 -9.637 -5.225 1.00 77.62 177 MET A C 1
ATOM 1393 O O . MET A 1 177 ? -14.087 -9.844 -6.428 1.00 77.62 177 MET A O 1
ATOM 1397 N N . ASN A 1 178 ? -13.161 -9.397 -4.435 1.00 78.31 178 ASN A N 1
ATOM 1398 C CA . ASN A 1 178 ? -11.789 -9.341 -4.943 1.00 78.31 178 ASN A CA 1
ATOM 1399 C C . ASN A 1 178 ? -11.208 -10.732 -5.230 1.00 78.31 178 ASN A C 1
ATOM 1401 O O . ASN A 1 178 ? -10.450 -10.893 -6.182 1.00 78.31 178 ASN A O 1
ATOM 1405 N N . ASN A 1 179 ? -11.539 -11.731 -4.408 1.00 79.88 179 ASN A N 1
ATOM 1406 C CA . ASN A 1 179 ? -11.000 -13.088 -4.549 1.00 79.88 179 ASN A CA 1
ATOM 1407 C C . ASN A 1 179 ? -11.846 -13.972 -5.473 1.00 79.88 179 ASN A C 1
ATOM 1409 O O . ASN A 1 179 ? -11.334 -14.944 -6.025 1.00 79.88 179 ASN A O 1
ATOM 1413 N N . TYR A 1 180 ? -13.116 -13.612 -5.665 1.00 79.06 180 TYR A N 1
ATOM 1414 C CA . TYR A 1 180 ? -14.064 -14.286 -6.549 1.00 79.06 180 TYR A CA 1
ATOM 1415 C C . TYR A 1 180 ? -14.731 -13.242 -7.471 1.00 79.06 180 TYR A C 1
ATOM 1417 O O . TYR A 1 180 ? -15.905 -12.901 -7.289 1.00 79.06 180 TYR A O 1
ATOM 1425 N N . PRO A 1 181 ? -13.967 -12.667 -8.426 1.00 66.25 181 PRO A N 1
ATOM 1426 C CA . PRO A 1 181 ? -14.441 -11.578 -9.285 1.00 66.25 181 PRO A CA 1
ATOM 1427 C C . PRO A 1 181 ? -15.538 -12.033 -10.253 1.00 66.25 181 PRO A C 1
ATOM 1429 O O . PRO A 1 181 ? -16.534 -11.327 -10.462 1.00 66.25 181 PRO A O 1
ATOM 1432 N N . ASP A 1 182 ? -15.397 -13.241 -10.793 1.00 67.88 182 ASP A N 1
ATOM 1433 C CA . ASP A 1 182 ? -16.426 -13.864 -11.609 1.00 67.88 182 ASP A CA 1
ATOM 1434 C C . ASP A 1 182 ? -17.577 -14.328 -10.717 1.00 67.88 182 ASP A C 1
ATOM 1436 O O . ASP A 1 182 ? -17.366 -14.763 -9.584 1.00 67.88 182 ASP A O 1
ATOM 1440 N N . ARG A 1 183 ? -18.815 -14.246 -11.223 1.00 57.66 183 ARG A N 1
ATOM 1441 C CA . ARG A 1 183 ? -19.945 -14.969 -10.624 1.00 57.66 183 ARG A CA 1
ATOM 1442 C C . ARG A 1 183 ? -19.653 -16.457 -10.783 1.00 57.66 183 ARG A C 1
ATOM 1444 O O . ARG A 1 183 ? -20.091 -17.084 -11.744 1.00 57.66 183 ARG A O 1
ATOM 1451 N N . ILE A 1 184 ? -18.844 -17.002 -9.883 1.00 56.69 184 ILE A N 1
ATOM 1452 C CA . ILE A 1 184 ? -18.659 -18.436 -9.783 1.00 56.69 184 ILE A CA 1
ATOM 1453 C C . ILE A 1 184 ? -20.050 -18.969 -9.464 1.00 56.69 184 ILE A C 1
ATOM 1455 O O . ILE A 1 184 ? -20.689 -18.577 -8.488 1.00 56.69 184 ILE A O 1
ATOM 1459 N N . ASN A 1 185 ? -20.554 -19.814 -10.352 1.00 54.62 185 ASN A N 1
ATOM 1460 C CA . ASN A 1 185 ? -21.893 -20.385 -10.282 1.00 54.62 185 ASN A CA 1
ATOM 1461 C C . ASN A 1 185 ? -22.011 -21.445 -9.170 1.00 54.62 185 ASN A C 1
ATOM 1463 O O . ASN A 1 185 ? -22.728 -22.428 -9.316 1.00 54.62 185 ASN A O 1
ATOM 1467 N N . GLY A 1 186 ? -21.258 -21.300 -8.085 1.00 68.56 186 GLY A N 1
ATOM 1468 C CA . GLY A 1 186 ? -21.062 -22.361 -7.125 1.00 68.56 186 GLY A CA 1
ATOM 1469 C C . GLY A 1 186 ? -20.601 -21.827 -5.791 1.00 68.56 186 GLY A C 1
ATOM 1470 O O . GLY A 1 186 ? -19.759 -20.931 -5.695 1.00 68.56 186 GLY A O 1
ATOM 1471 N N . SER A 1 187 ? -21.179 -22.428 -4.769 1.00 76.38 187 SER A N 1
ATOM 1472 C CA . SER A 1 187 ? -20.611 -22.467 -3.445 1.00 76.38 187 SER A CA 1
ATOM 1473 C C . SER A 1 187 ? -19.185 -23.011 -3.467 1.00 76.38 187 SER A C 1
ATOM 1475 O O . SER A 1 187 ? -18.838 -23.860 -4.289 1.00 76.38 187 SER A O 1
ATOM 1477 N N . ILE A 1 188 ? -18.372 -22.572 -2.520 1.00 85.62 188 ILE A N 1
ATOM 1478 C CA . ILE A 1 188 ? -17.021 -23.094 -2.317 1.00 85.62 188 ILE A CA 1
ATOM 1479 C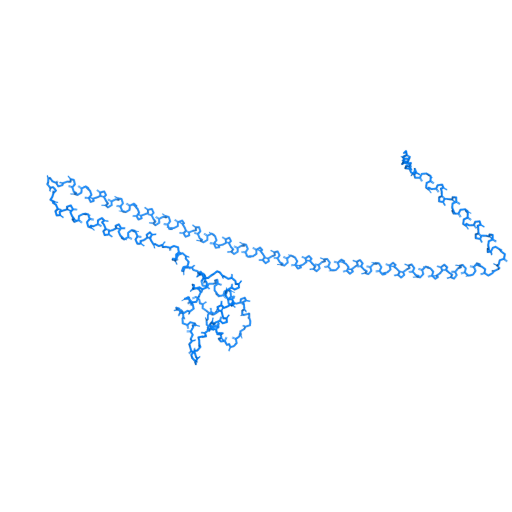 C . ILE A 1 188 ? -16.989 -23.924 -1.043 1.00 85.62 188 ILE A C 1
ATOM 1481 O O . ILE A 1 188 ? -17.680 -23.603 -0.081 1.00 85.62 188 ILE A O 1
ATOM 1485 N N . GLU A 1 189 ? -16.193 -24.985 -1.018 1.00 87.50 189 GLU A N 1
ATOM 1486 C CA . GLU A 1 189 ? -16.001 -25.757 0.205 1.00 87.50 189 GLU A CA 1
ATOM 1487 C C . GLU A 1 189 ? -15.445 -24.857 1.323 1.00 87.50 189 GLU A C 1
ATOM 1489 O O . GLU A 1 189 ? -14.509 -24.078 1.109 1.00 87.50 189 GLU A O 1
ATOM 1494 N N . LEU A 1 190 ? -15.996 -24.969 2.534 1.00 85.88 190 LEU A N 1
ATOM 1495 C CA . LEU A 1 190 ? -15.592 -24.157 3.681 1.00 85.88 190 LEU A CA 1
ATOM 1496 C C . LEU A 1 190 ? -14.100 -24.325 3.999 1.00 85.88 190 LEU A C 1
ATOM 1498 O O . LEU A 1 190 ? -13.439 -23.363 4.399 1.00 85.88 190 LEU A O 1
ATOM 1502 N N . THR A 1 191 ? -13.552 -25.524 3.789 1.00 85.56 191 THR A N 1
ATOM 1503 C CA . THR A 1 191 ? -12.123 -25.819 3.950 1.00 85.56 191 THR A CA 1
ATOM 1504 C C . THR A 1 191 ? -11.272 -24.966 3.007 1.00 85.56 191 THR A C 1
ATOM 1506 O O . THR A 1 191 ? -10.375 -24.252 3.463 1.00 85.56 191 THR A O 1
ATOM 1509 N N . GLU A 1 192 ? -11.599 -24.968 1.710 1.00 85.31 192 GLU A N 1
ATOM 1510 C CA . GLU A 1 192 ? -10.893 -24.178 0.695 1.00 85.31 192 GLU A CA 1
ATOM 1511 C C . GLU A 1 192 ? -11.054 -22.674 0.959 1.00 85.31 192 GLU A C 1
ATOM 1513 O O . GLU A 1 192 ? -10.087 -21.905 0.908 1.00 85.31 192 GLU A O 1
ATOM 1518 N N . PHE A 1 193 ? -12.264 -22.250 1.329 1.00 86.38 193 PHE A N 1
ATOM 1519 C CA . PHE A 1 193 ? -12.554 -20.867 1.693 1.00 86.38 193 PHE A CA 1
ATOM 1520 C C . PHE A 1 193 ? -11.703 -20.395 2.877 1.00 86.38 193 PHE A C 1
ATOM 1522 O O . PHE A 1 193 ? -11.116 -19.308 2.853 1.00 86.38 193 PHE A O 1
ATOM 1529 N N . ARG A 1 194 ? -11.585 -21.232 3.913 1.00 84.94 194 ARG A N 1
ATOM 1530 C CA . ARG A 1 194 ? -10.793 -20.938 5.110 1.00 84.94 194 ARG A CA 1
ATOM 1531 C C . ARG A 1 194 ? -9.306 -20.859 4.798 1.00 84.94 194 ARG A C 1
ATOM 1533 O O . ARG A 1 194 ? -8.622 -20.007 5.364 1.00 84.94 194 ARG A O 1
ATOM 1540 N N . ASP A 1 195 ? -8.804 -21.712 3.915 1.00 85.06 195 ASP A N 1
ATOM 1541 C CA . ASP A 1 195 ? -7.400 -21.691 3.511 1.00 85.06 195 ASP A CA 1
ATOM 1542 C C . ASP A 1 195 ? -7.048 -20.445 2.696 1.00 85.06 195 ASP A C 1
ATOM 1544 O O . ASP A 1 195 ? -5.996 -19.847 2.931 1.00 85.06 195 ASP A O 1
ATOM 1548 N N . ARG A 1 196 ? -7.956 -19.962 1.841 1.00 83.00 196 ARG A N 1
ATOM 1549 C CA . ARG A 1 196 ? -7.793 -18.661 1.169 1.00 83.00 196 ARG A CA 1
ATOM 1550 C C . ARG A 1 196 ? -7.831 -17.500 2.161 1.00 83.00 196 ARG A C 1
ATOM 1552 O O . ARG A 1 196 ? -6.985 -16.612 2.096 1.00 83.00 196 ARG A O 1
ATOM 1559 N N . LEU A 1 197 ? -8.727 -17.533 3.149 1.00 83.56 197 LEU A N 1
ATOM 1560 C CA . LEU A 1 197 ? -8.771 -16.512 4.203 1.00 83.56 197 LEU A CA 1
ATOM 1561 C C . LEU A 1 197 ? -7.480 -16.446 5.035 1.00 83.56 197 LEU A C 1
ATOM 1563 O O . LEU A 1 197 ? -7.068 -15.353 5.424 1.00 83.56 197 LEU A O 1
ATOM 1567 N N . LYS A 1 198 ? -6.812 -17.584 5.277 1.00 83.94 198 LYS A N 1
ATOM 1568 C CA . LYS A 1 198 ? -5.515 -17.629 5.983 1.00 83.94 198 LYS A CA 1
ATOM 1569 C C . LYS A 1 198 ? -4.400 -16.885 5.252 1.00 83.94 198 LYS A C 1
ATOM 1571 O O . LYS A 1 198 ? -3.450 -16.465 5.904 1.00 83.94 198 LYS A O 1
ATOM 1576 N N . GLN A 1 199 ? -4.501 -16.713 3.934 1.00 79.25 199 GLN A N 1
ATOM 1577 C CA . GLN A 1 199 ? -3.505 -15.970 3.157 1.00 79.25 199 GLN A CA 1
ATOM 1578 C C . GLN A 1 199 ? -3.636 -14.454 3.348 1.00 79.25 199 GLN A C 1
ATOM 1580 O O . GLN A 1 199 ? -2.652 -13.734 3.207 1.00 79.25 199 GLN A O 1
ATOM 1585 N N . SER A 1 200 ? -4.835 -13.965 3.684 1.00 71.50 200 SER A N 1
ATOM 1586 C CA . SER A 1 200 ? -5.120 -12.530 3.815 1.00 71.50 200 SER A CA 1
ATOM 1587 C C . SER A 1 200 ? -5.284 -12.053 5.260 1.00 71.50 200 SER A C 1
ATOM 1589 O O . SER A 1 200 ? -5.127 -10.862 5.520 1.00 71.50 200 SER A O 1
ATOM 1591 N N . TYR A 1 201 ? -5.617 -12.941 6.204 1.00 75.50 201 TYR A N 1
ATOM 1592 C CA . TYR A 1 201 ? -6.038 -12.543 7.550 1.00 75.50 201 TYR A CA 1
ATOM 1593 C C . TYR A 1 201 ? -5.463 -13.409 8.674 1.00 75.50 201 TYR A C 1
ATOM 1595 O O . TYR A 1 201 ? -5.135 -14.582 8.506 1.00 75.50 201 TYR A O 1
ATOM 1603 N N . SER A 1 202 ? -5.401 -12.825 9.875 1.00 74.25 202 SER A N 1
ATOM 1604 C CA . SER A 1 202 ? -5.026 -13.527 11.103 1.00 74.25 202 SER A CA 1
ATOM 1605 C C . SER A 1 202 ? -6.151 -14.442 11.604 1.00 74.25 202 SER A C 1
ATOM 1607 O O . SER A 1 202 ? -7.335 -14.193 11.372 1.00 74.25 202 SER A O 1
ATOM 1609 N N . HIS A 1 203 ? -5.795 -15.488 12.356 1.00 73.06 203 HIS A N 1
ATOM 1610 C CA . HIS A 1 203 ? -6.726 -16.524 12.830 1.00 73.06 203 HIS A CA 1
ATOM 1611 C C . HIS A 1 203 ? -7.990 -15.979 13.528 1.00 73.06 203 HIS A C 1
ATOM 1613 O O . HIS A 1 203 ? -9.080 -16.530 13.367 1.00 73.06 203 HIS A O 1
ATOM 1619 N N . HIS A 1 204 ? -7.858 -14.875 14.269 1.00 68.56 204 HIS A N 1
ATOM 1620 C CA . HIS A 1 204 ? -8.974 -14.231 14.962 1.00 68.56 204 HIS A CA 1
ATOM 1621 C C . HIS A 1 204 ? -10.015 -13.647 13.990 1.00 68.56 204 HIS A C 1
ATOM 1623 O O . HIS A 1 204 ? -11.212 -13.866 14.166 1.00 68.56 204 HIS A O 1
ATOM 1629 N N . ILE A 1 205 ? -9.563 -12.982 12.922 1.00 71.88 205 ILE A N 1
ATOM 1630 C CA . ILE A 1 205 ? -10.431 -12.390 11.892 1.00 71.88 205 ILE A CA 1
ATOM 1631 C C . ILE A 1 205 ? -11.129 -13.486 11.083 1.00 71.88 205 ILE A C 1
ATOM 1633 O O . ILE A 1 205 ? -12.312 -13.368 10.784 1.00 71.88 205 ILE A O 1
ATOM 1637 N N . ILE A 1 206 ? -10.429 -14.585 10.788 1.00 79.44 206 ILE A N 1
ATOM 1638 C CA . ILE A 1 206 ? -11.004 -15.738 10.079 1.00 79.44 206 ILE A CA 1
ATOM 1639 C C . ILE A 1 206 ? -12.163 -16.331 10.880 1.00 79.44 206 ILE A C 1
ATOM 1641 O O . ILE A 1 206 ? -13.239 -16.547 10.338 1.00 79.44 206 ILE A O 1
ATOM 1645 N N . SER A 1 207 ? -11.960 -16.562 12.182 1.00 80.19 207 SER A N 1
ATOM 1646 C CA . SER A 1 207 ? -13.015 -17.063 13.074 1.00 80.19 207 SER A CA 1
ATOM 1647 C C . SER A 1 207 ? -14.241 -16.147 13.070 1.00 80.19 207 SER A C 1
ATOM 1649 O O . SER A 1 207 ? -15.375 -16.621 13.065 1.00 80.19 207 SER A O 1
ATOM 1651 N N . HIS A 1 208 ? -14.017 -14.834 13.016 1.00 76.75 208 HIS A N 1
ATOM 1652 C CA . HIS A 1 208 ? -15.091 -13.856 12.948 1.00 76.75 208 HIS A CA 1
ATOM 1653 C C . HIS A 1 208 ? -15.834 -13.876 11.604 1.00 76.75 208 HIS A C 1
ATOM 1655 O O . HIS A 1 208 ? -17.061 -13.870 11.586 1.00 76.75 208 HIS A O 1
ATOM 1661 N N . PHE A 1 209 ? -15.107 -13.966 10.488 1.00 80.62 209 PHE A N 1
ATOM 1662 C CA . PHE A 1 209 ? -15.688 -14.067 9.149 1.00 80.62 209 PHE A CA 1
ATOM 1663 C C . PHE A 1 209 ? -16.564 -15.325 9.037 1.00 80.62 209 PHE A C 1
ATOM 1665 O O . PHE A 1 209 ? -17.728 -15.234 8.662 1.00 80.62 209 PHE A O 1
ATOM 1672 N N . ILE A 1 210 ? -16.060 -16.489 9.456 1.00 84.56 210 ILE A N 1
ATOM 1673 C CA . ILE A 1 210 ? -16.850 -17.728 9.411 1.00 84.56 210 ILE A CA 1
ATOM 1674 C C . ILE A 1 210 ? -18.117 -17.609 10.269 1.00 84.56 210 ILE A C 1
ATOM 1676 O O . ILE A 1 210 ? -19.197 -17.943 9.799 1.00 84.56 210 ILE A O 1
ATOM 1680 N N . LYS A 1 211 ? -18.023 -17.042 11.479 1.00 84.06 211 LYS A N 1
ATOM 1681 C CA . LYS A 1 211 ? -19.205 -16.785 12.321 1.00 84.06 211 LYS A CA 1
ATOM 1682 C C . LYS A 1 211 ? -20.194 -15.807 11.691 1.00 84.06 211 LYS A C 1
ATOM 1684 O O . LYS A 1 211 ? -21.390 -15.927 11.926 1.00 84.06 211 LYS A O 1
ATOM 1689 N N . PHE A 1 212 ? -19.713 -14.816 10.945 1.00 83.19 212 PHE A N 1
ATOM 1690 C CA . PHE A 1 212 ? -20.571 -13.892 10.211 1.00 83.19 212 PHE A CA 1
ATOM 1691 C C . PHE A 1 212 ? -21.331 -14.619 9.095 1.00 83.19 212 PHE A C 1
ATOM 1693 O O . PHE A 1 212 ? -22.536 -14.432 8.973 1.00 83.19 212 PHE A O 1
ATOM 1700 N N . LEU A 1 213 ? -20.658 -15.471 8.319 1.00 83.62 213 LEU A N 1
ATOM 1701 C CA . LEU A 1 213 ? -21.301 -16.253 7.260 1.00 83.62 213 LEU A CA 1
ATOM 1702 C C . LEU A 1 213 ? -22.336 -17.231 7.828 1.00 83.62 213 LEU A C 1
ATOM 1704 O O . LEU A 1 213 ? -23.450 -17.302 7.319 1.00 83.62 213 LEU A O 1
ATOM 1708 N N . ASP A 1 214 ? -21.988 -17.911 8.919 1.00 84.88 214 ASP A N 1
ATOM 1709 C CA . ASP A 1 214 ? -22.862 -18.845 9.634 1.00 84.88 214 ASP A CA 1
ATOM 1710 C C . ASP A 1 214 ? -24.127 -18.151 10.170 1.00 84.88 214 ASP A C 1
ATOM 1712 O O . ASP A 1 214 ? -25.250 -18.556 9.881 1.00 84.88 214 ASP A O 1
ATOM 1716 N N . ARG A 1 215 ? -23.967 -17.011 10.861 1.00 81.19 215 ARG A N 1
ATOM 1717 C CA . ARG A 1 215 ? -25.097 -16.226 11.399 1.00 81.19 215 ARG A CA 1
ATOM 1718 C C . ARG A 1 215 ? -26.073 -15.737 10.335 1.00 81.19 215 ARG A C 1
ATOM 1720 O O . ARG A 1 215 ? -27.248 -15.571 10.645 1.00 81.19 215 ARG A O 1
ATOM 1727 N N . ASN A 1 216 ? -25.583 -15.461 9.130 1.00 81.12 216 ASN A N 1
ATOM 1728 C CA . ASN A 1 216 ? -26.404 -14.986 8.020 1.00 81.12 216 ASN A CA 1
ATOM 1729 C C . ASN A 1 216 ? -26.912 -16.126 7.120 1.00 81.12 216 ASN A C 1
ATOM 1731 O O . ASN A 1 216 ? -27.573 -15.858 6.122 1.00 81.12 216 ASN A O 1
ATOM 1735 N N . GLY A 1 217 ? -26.639 -17.389 7.471 1.00 82.44 217 GLY A N 1
ATOM 1736 C CA . GLY A 1 217 ? -27.130 -18.551 6.730 1.00 82.44 217 GLY A CA 1
ATOM 1737 C C . GLY A 1 217 ? -26.442 -18.768 5.382 1.00 82.44 217 GLY A C 1
ATOM 1738 O O . GLY A 1 217 ? -27.028 -19.372 4.490 1.00 82.44 217 GLY A O 1
ATOM 1739 N N . PHE A 1 218 ? -25.211 -18.280 5.214 1.00 86.56 218 PHE A N 1
ATOM 1740 C CA . PHE A 1 218 ? -24.429 -18.463 3.984 1.00 86.56 218 PHE A CA 1
ATOM 1741 C C . PHE A 1 218 ? -23.583 -19.732 3.986 1.00 86.56 218 PHE A C 1
ATOM 1743 O O . PHE A 1 218 ? -22.885 -19.993 3.011 1.00 86.56 218 PHE A O 1
ATOM 1750 N N . ILE A 1 219 ? -23.608 -20.498 5.075 1.00 87.81 219 ILE A N 1
ATOM 1751 C CA . ILE A 1 219 ? -22.960 -21.803 5.164 1.00 87.81 219 ILE A CA 1
ATOM 1752 C C . ILE A 1 219 ? -24.053 -22.864 5.126 1.00 87.81 219 ILE A C 1
ATOM 1754 O O . ILE A 1 219 ? -25.015 -22.789 5.889 1.00 87.81 219 ILE A O 1
ATOM 1758 N N . TYR A 1 220 ? -23.910 -23.839 4.237 1.00 85.94 220 TYR A N 1
ATOM 1759 C CA . TYR A 1 220 ? -24.813 -24.978 4.138 1.00 85.94 220 TYR A CA 1
ATOM 1760 C C . TYR A 1 220 ? -24.026 -26.277 4.006 1.00 85.94 220 TYR A C 1
ATOM 1762 O O . TYR A 1 220 ? -22.877 -26.282 3.576 1.00 85.94 220 TYR A O 1
ATOM 1770 N N . GLU A 1 221 ? -24.647 -27.388 4.383 1.00 88.00 221 GLU A N 1
ATOM 1771 C CA . GLU A 1 221 ? -24.029 -28.709 4.327 1.00 88.00 221 GLU A CA 1
ATOM 1772 C C . GLU A 1 221 ? -24.653 -29.530 3.196 1.00 88.00 221 GLU A C 1
ATOM 1774 O O . GLU A 1 221 ? -25.876 -29.653 3.104 1.00 88.00 221 GLU A O 1
ATOM 1779 N N . GLU A 1 222 ? -23.815 -30.114 2.342 1.00 85.50 222 GLU A N 1
ATOM 1780 C CA . GLU A 1 222 ? -24.235 -31.037 1.290 1.00 85.50 222 GLU A CA 1
ATOM 1781 C C . GLU A 1 222 ? -23.322 -32.271 1.316 1.00 85.50 222 GLU A C 1
ATOM 1783 O O . GLU A 1 222 ? -22.101 -32.164 1.257 1.00 85.50 222 GLU A O 1
ATOM 1788 N N . ASN A 1 223 ? -23.905 -33.469 1.448 1.00 81.56 223 ASN A N 1
ATOM 1789 C CA . ASN A 1 223 ? -23.175 -34.746 1.528 1.00 81.56 223 ASN A CA 1
ATOM 1790 C C . ASN A 1 223 ? -22.095 -34.829 2.633 1.00 81.56 223 ASN A C 1
ATOM 1792 O O . ASN A 1 223 ? -21.092 -35.523 2.462 1.00 81.56 223 ASN A O 1
ATOM 1796 N N . GLY A 1 224 ? -22.296 -34.161 3.775 1.00 81.75 224 GLY A N 1
ATOM 1797 C CA . GLY A 1 224 ? -21.334 -34.169 4.887 1.00 81.75 224 GLY A CA 1
ATOM 1798 C C . GLY A 1 224 ? -20.178 -33.178 4.731 1.00 81.75 224 GLY A C 1
ATOM 1799 O O . GLY A 1 224 ? -19.210 -33.245 5.489 1.00 81.75 224 GLY A O 1
ATOM 1800 N N . ILE A 1 225 ? -20.247 -32.299 3.728 1.00 85.00 225 ILE A N 1
ATOM 1801 C CA . ILE A 1 225 ? -19.248 -31.273 3.440 1.00 85.00 225 ILE A CA 1
ATOM 1802 C C . ILE A 1 225 ? -19.920 -29.904 3.574 1.00 85.00 225 ILE A C 1
ATOM 1804 O O . ILE A 1 225 ? -20.999 -29.674 3.027 1.00 85.00 225 ILE A O 1
ATOM 1808 N N . GLU A 1 226 ? -19.287 -28.998 4.320 1.00 88.69 226 GLU A N 1
ATOM 1809 C CA . GLU A 1 226 ? -19.756 -27.622 4.484 1.00 88.69 226 GLU A CA 1
ATOM 1810 C C . GLU A 1 226 ? -19.312 -26.760 3.299 1.00 88.69 226 GLU A C 1
ATOM 1812 O O . GLU A 1 226 ? -18.142 -26.750 2.904 1.00 88.69 226 GLU A O 1
ATOM 1817 N N . TYR A 1 227 ? -20.248 -25.986 2.771 1.00 87.44 227 TYR A N 1
ATOM 1818 C CA . TYR A 1 227 ? -20.085 -25.102 1.633 1.00 87.44 227 TYR A CA 1
ATOM 1819 C C . TYR A 1 227 ? -20.499 -23.678 2.001 1.00 87.44 227 TYR A C 1
ATOM 1821 O O . TYR A 1 227 ? -21.429 -23.461 2.772 1.00 87.44 227 TYR A O 1
ATOM 1829 N N . VAL A 1 228 ? -19.808 -22.693 1.432 1.00 87.12 228 VAL A N 1
ATOM 1830 C CA . VAL A 1 228 ? -20.111 -21.266 1.563 1.00 87.12 228 VAL A CA 1
ATOM 1831 C C . VAL A 1 228 ? -20.767 -20.783 0.276 1.00 87.12 228 VAL A C 1
ATOM 1833 O O . VAL A 1 228 ? -20.149 -20.843 -0.789 1.00 87.12 228 VAL A O 1
ATOM 1836 N N . ASP A 1 229 ? -21.986 -20.256 0.369 1.00 86.00 229 ASP A N 1
ATOM 1837 C CA . ASP A 1 229 ? -22.666 -19.577 -0.732 1.00 86.00 229 ASP A CA 1
ATOM 1838 C C . ASP A 1 229 ? -22.072 -18.177 -0.948 1.00 86.00 229 ASP A C 1
ATOM 1840 O O . ASP A 1 229 ? -22.424 -17.186 -0.301 1.00 86.00 229 A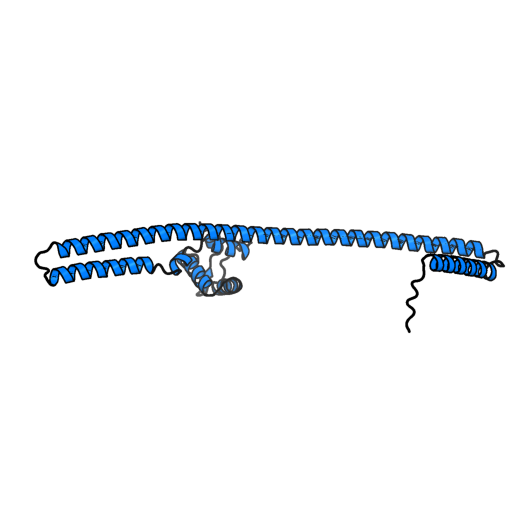SP A O 1
ATOM 1844 N N . ILE A 1 230 ? -21.145 -18.112 -1.900 1.00 82.44 230 ILE A N 1
ATOM 1845 C CA . ILE A 1 230 ? -20.435 -16.895 -2.287 1.00 82.44 230 ILE A CA 1
ATOM 1846 C C . ILE A 1 230 ? -21.363 -15.852 -2.917 1.00 82.44 230 ILE A C 1
ATOM 1848 O O . ILE A 1 230 ? -21.115 -14.656 -2.763 1.00 82.44 230 ILE A O 1
ATOM 1852 N N . ASN A 1 231 ? -22.433 -16.269 -3.597 1.00 80.31 231 ASN A N 1
ATOM 1853 C CA . ASN A 1 231 ? -23.338 -15.341 -4.271 1.00 80.31 231 ASN A CA 1
ATOM 1854 C C . ASN A 1 231 ? -24.245 -14.647 -3.256 1.00 80.31 231 ASN A C 1
ATOM 1856 O O . ASN A 1 231 ? -24.308 -13.416 -3.240 1.00 80.31 231 ASN A O 1
ATOM 1860 N N . SER A 1 232 ? -24.846 -15.413 -2.345 1.00 80.38 232 SER A N 1
ATOM 1861 C CA . SER A 1 232 ? -25.660 -14.857 -1.259 1.00 80.38 232 SER A CA 1
ATOM 1862 C C . SER A 1 232 ? -24.828 -13.966 -0.329 1.00 80.38 232 SER A C 1
ATOM 1864 O O . SER A 1 232 ? -25.237 -12.852 -0.001 1.00 80.38 232 SER A O 1
ATOM 1866 N N . ALA A 1 233 ? -23.602 -14.382 0.009 1.00 76.81 233 ALA A N 1
ATOM 1867 C CA . ALA A 1 233 ? -22.691 -13.569 0.818 1.00 76.81 233 ALA A CA 1
ATOM 1868 C C . ALA A 1 233 ? -22.207 -12.289 0.101 1.00 76.81 233 ALA A C 1
ATOM 1870 O O . ALA A 1 233 ? -21.874 -11.297 0.754 1.00 76.81 233 ALA A O 1
ATOM 1871 N N . ARG A 1 234 ? -22.161 -12.289 -1.238 1.00 74.50 234 ARG A N 1
ATOM 1872 C CA . ARG A 1 234 ? -21.814 -11.118 -2.059 1.00 74.50 234 ARG A CA 1
ATOM 1873 C C . ARG A 1 234 ? -22.967 -10.120 -2.163 1.00 74.50 234 ARG A C 1
ATOM 1875 O O . ARG A 1 234 ? -22.705 -8.921 -2.247 1.00 74.50 234 ARG A O 1
ATOM 1882 N N . GLU A 1 235 ? -24.212 -10.581 -2.191 1.00 72.44 235 GLU A N 1
ATOM 1883 C CA . GLU A 1 235 ? -25.397 -9.727 -2.357 1.00 72.44 235 GLU A CA 1
ATOM 1884 C C . GLU A 1 235 ? -25.964 -9.194 -1.030 1.00 72.44 235 GLU A C 1
ATOM 1886 O O . GLU A 1 235 ? -26.835 -8.333 -1.051 1.00 72.44 235 GLU A O 1
ATOM 1891 N N . PHE A 1 236 ? -25.410 -9.615 0.110 1.00 69.69 236 PHE A N 1
ATOM 1892 C CA . PHE A 1 236 ? -25.796 -9.140 1.441 1.00 69.69 236 PHE A CA 1
ATOM 1893 C C . PHE A 1 236 ? -25.663 -7.607 1.605 1.00 69.69 236 PHE A C 1
ATOM 1895 O O . PHE A 1 236 ? -24.647 -7.019 1.194 1.00 69.69 236 PHE A O 1
ATOM 1902 N N . GLU A 1 237 ? -26.692 -6.983 2.196 1.00 53.62 237 GLU A N 1
ATOM 1903 C CA . GLU A 1 237 ? -26.802 -5.556 2.566 1.00 53.62 237 GLU A CA 1
ATOM 1904 C C . GLU A 1 237 ? -26.738 -5.360 4.085 1.00 53.62 237 GLU A C 1
ATOM 1906 O O . GLU A 1 237 ? -27.470 -6.069 4.813 1.00 53.62 237 GLU A O 1
#